Protein AF-A0A2W4KT07-F1 (afdb_monomer_lite)

Secondary structure (DSSP, 8-state):
----------------------------------SSSPPPHHHHHHHHHHHH-TTTTT-HHHHHHHHTT--GGGS--PPPB-TTS-B-TT-SHHHHHHH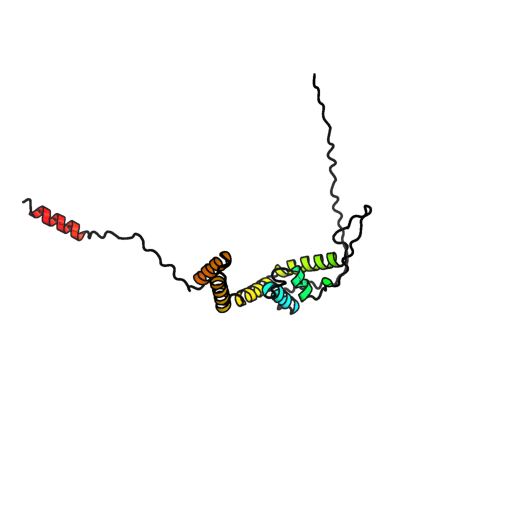HHHHHHHHHTTSHHHHHHHHHHHHHH--HHHHHHHHHHHHHH---HHHHHHHHHHHHHTT-S-------S-------HHHHHHHHHHHHHT--

Sequence (192 aa):
MSVEKKKKQVRKKTTRNKTNRKNTRKEENNNENIVGEKLTEKQKLFCFHFICNDVLRGNATLCYNEAYSKDLYNKDQTRKLDEEGKEIYGTSEYDKCYNSCSVSGSNLLRNIKIQQENRLLLNSLLTDEKVDSRLAEIIFTGANKDSLNAIKEYNKIKGRIEEKLSINGMMVNLEDEDEKIYKKIVNKNLKG

Structure (mmCIF, N/CA/C/O backbone):
data_AF-A0A2W4KT07-F1
#
_entry.id   AF-A0A2W4KT07-F1
#
loop_
_atom_site.group_PDB
_atom_site.id
_atom_site.type_symbol
_atom_site.label_atom_id
_atom_site.label_alt_id
_atom_site.label_comp_id
_atom_site.label_asym_id
_atom_site.label_entity_id
_atom_site.label_seq_id
_atom_site.pdbx_PDB_ins_code
_atom_site.Cartn_x
_atom_site.Cartn_y
_atom_site.Cartn_z
_atom_site.occupancy
_atom_site.B_iso_or_equiv
_atom_site.auth_seq_id
_atom_site.auth_comp_id
_atom_site.auth_asym_id
_atom_site.auth_atom_id
_atom_site.pdbx_PDB_model_num
ATOM 1 N N . MET A 1 1 ? 69.482 -2.016 18.708 1.00 40.66 1 MET A N 1
ATOM 2 C CA . MET A 1 1 ? 69.017 -0.614 18.681 1.00 40.66 1 MET A CA 1
ATOM 3 C C . MET A 1 1 ? 68.052 -0.432 17.524 1.00 40.66 1 MET A C 1
ATOM 5 O O . MET A 1 1 ? 68.460 -0.509 16.374 1.00 40.66 1 MET A O 1
ATOM 9 N N . SER A 1 2 ? 66.775 -0.269 17.857 1.00 45.44 2 SER A N 1
ATOM 10 C CA . SER A 1 2 ? 65.675 0.056 16.949 1.00 45.44 2 SER A CA 1
ATOM 11 C C . SER A 1 2 ? 65.841 1.441 16.336 1.00 45.44 2 SER A C 1
ATOM 13 O O . SER A 1 2 ? 66.109 2.374 17.084 1.00 45.44 2 SER A O 1
ATOM 15 N N . VAL A 1 3 ? 65.560 1.596 15.037 1.00 48.31 3 VAL A N 1
ATOM 16 C CA . VAL A 1 3 ? 65.023 2.852 14.485 1.00 48.31 3 VAL A CA 1
ATOM 17 C C . VAL A 1 3 ? 64.073 2.534 13.322 1.00 48.31 3 VAL A C 1
ATOM 19 O O . VAL A 1 3 ? 64.487 2.189 12.219 1.00 48.31 3 VAL A O 1
ATOM 22 N N . GLU A 1 4 ? 62.777 2.668 13.601 1.00 50.69 4 GLU A N 1
ATOM 23 C CA . GLU A 1 4 ? 61.692 2.853 12.635 1.00 50.69 4 GLU A CA 1
ATOM 24 C C . GLU A 1 4 ? 61.948 4.054 11.711 1.00 50.69 4 GLU A C 1
ATOM 26 O O . GLU A 1 4 ? 62.475 5.064 12.175 1.00 50.69 4 GLU A O 1
ATOM 31 N N . LYS A 1 5 ? 61.419 4.031 10.473 1.00 49.56 5 LYS A N 1
ATOM 32 C CA . LYS A 1 5 ? 60.745 5.212 9.882 1.00 49.56 5 LYS A CA 1
ATOM 33 C C . LYS A 1 5 ? 59.905 4.897 8.627 1.00 49.56 5 LYS A C 1
ATOM 35 O O . LYS A 1 5 ? 60.395 4.806 7.511 1.00 49.56 5 LYS A O 1
ATOM 40 N N . LYS A 1 6 ? 58.592 4.830 8.878 1.00 47.66 6 LYS A N 1
ATOM 41 C CA . LYS A 1 6 ? 57.481 5.567 8.232 1.00 47.66 6 LYS A CA 1
ATOM 42 C C . LYS A 1 6 ? 57.288 5.467 6.704 1.00 47.66 6 LYS A C 1
ATOM 44 O O . LYS A 1 6 ? 57.838 6.238 5.924 1.00 47.66 6 LYS A O 1
ATOM 49 N N . LYS A 1 7 ? 56.306 4.635 6.323 1.00 48.38 7 LYS A N 1
ATOM 50 C CA . LYS A 1 7 ? 55.568 4.687 5.047 1.00 48.38 7 LYS A CA 1
ATOM 51 C C . LYS A 1 7 ? 54.761 5.993 4.945 1.00 48.38 7 LYS A C 1
ATOM 53 O O . LYS A 1 7 ? 53.958 6.301 5.823 1.00 48.38 7 LYS A O 1
ATOM 58 N N . LYS A 1 8 ? 54.946 6.744 3.856 1.00 51.81 8 LYS A N 1
ATOM 59 C CA . LYS A 1 8 ? 54.221 7.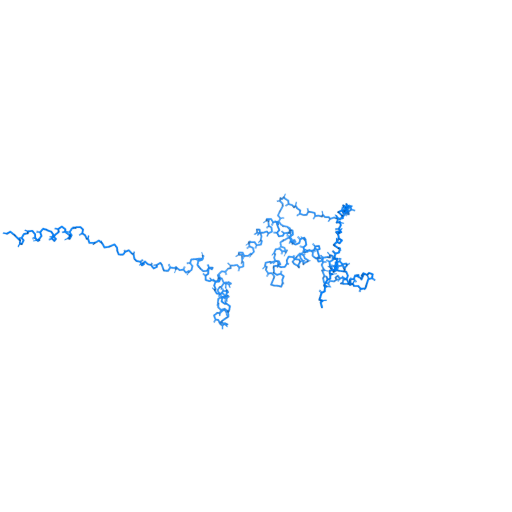986 3.540 1.00 51.81 8 LYS A CA 1
ATOM 60 C C . LYS A 1 8 ? 53.046 7.647 2.609 1.00 51.81 8 LYS A C 1
ATOM 62 O O . LYS A 1 8 ? 53.249 7.393 1.427 1.00 51.81 8 LYS A O 1
ATOM 67 N N . GLN A 1 9 ? 51.822 7.602 3.140 1.00 53.41 9 GLN A N 1
ATOM 68 C CA . GLN A 1 9 ? 50.601 7.492 2.331 1.00 53.41 9 GLN A CA 1
ATOM 69 C C . GLN A 1 9 ? 50.286 8.846 1.684 1.00 53.41 9 GLN A C 1
ATOM 71 O O . GLN A 1 9 ? 49.966 9.817 2.368 1.00 53.41 9 GLN A O 1
ATOM 76 N N . VAL A 1 10 ? 50.355 8.909 0.355 1.00 47.38 10 VAL A N 1
ATOM 77 C CA . VAL A 1 10 ? 49.895 10.056 -0.435 1.00 47.38 10 VAL A CA 1
ATOM 78 C C . VAL A 1 10 ? 48.409 9.859 -0.741 1.00 47.38 10 VAL A C 1
ATOM 80 O O . VAL A 1 10 ? 48.033 9.025 -1.561 1.00 47.38 10 VAL A O 1
ATOM 83 N N . ARG A 1 11 ? 47.549 10.633 -0.070 1.00 47.62 11 ARG A N 1
ATOM 84 C CA . ARG A 1 11 ? 46.120 10.744 -0.392 1.00 47.62 11 ARG A CA 1
ATOM 85 C C . ARG A 1 11 ? 45.958 11.500 -1.716 1.00 47.62 11 ARG A C 1
ATOM 87 O O . ARG A 1 11 ? 46.096 12.721 -1.747 1.00 47.62 11 ARG A O 1
ATOM 94 N N . LYS A 1 12 ? 45.638 10.792 -2.803 1.00 48.50 12 LYS A N 1
ATOM 95 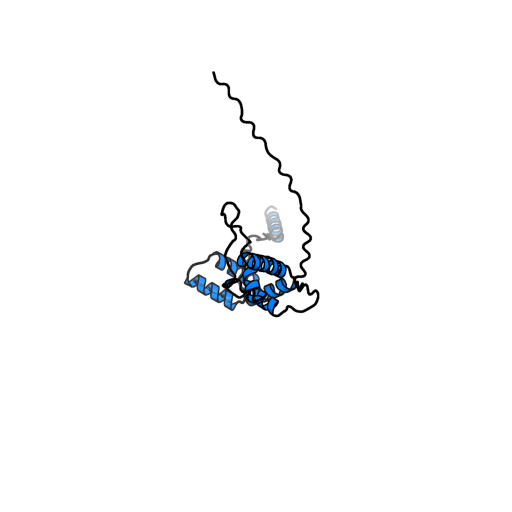C CA . LYS A 1 12 ? 45.157 11.409 -4.049 1.00 48.50 12 LYS A CA 1
ATOM 96 C C . LYS A 1 12 ? 43.722 11.902 -3.829 1.00 48.50 12 LYS A C 1
ATOM 98 O O . LYS A 1 12 ? 42.813 11.103 -3.632 1.00 48.50 12 LYS A O 1
ATOM 103 N N . LYS A 1 13 ? 43.530 13.224 -3.823 1.00 45.84 13 LYS A N 1
ATOM 104 C CA . LYS A 1 13 ? 42.210 13.867 -3.879 1.00 45.84 13 LYS A CA 1
ATOM 105 C C . LYS A 1 13 ? 41.729 13.833 -5.329 1.00 45.84 13 LYS A C 1
ATOM 107 O O . LYS A 1 13 ? 42.255 14.565 -6.159 1.00 45.84 13 LYS A O 1
ATOM 112 N N . THR A 1 14 ? 40.749 12.992 -5.633 1.00 43.56 14 THR A N 1
ATOM 113 C CA . THR A 1 14 ? 40.036 13.008 -6.913 1.00 43.56 14 THR A CA 1
ATOM 114 C C . THR A 1 14 ? 38.912 14.039 -6.850 1.00 43.56 14 THR A C 1
ATOM 116 O O . THR A 1 14 ? 37.937 13.905 -6.111 1.00 43.56 14 THR A O 1
ATOM 119 N N . THR A 1 15 ? 39.082 15.109 -7.615 1.00 44.84 15 THR A N 1
ATOM 120 C CA . THR A 1 15 ? 38.103 16.160 -7.887 1.00 44.84 15 THR A CA 1
ATOM 121 C C . THR A 1 15 ? 36.912 15.581 -8.657 1.00 44.84 15 THR A C 1
ATOM 123 O O . THR A 1 15 ? 37.045 15.108 -9.783 1.00 44.84 15 THR A O 1
ATOM 126 N N . ARG A 1 16 ? 35.720 15.605 -8.045 1.00 40.72 16 ARG A N 1
ATOM 127 C CA . ARG A 1 16 ? 34.447 15.288 -8.713 1.00 40.72 16 ARG A CA 1
ATOM 128 C C . ARG A 1 16 ? 34.093 16.418 -9.683 1.00 40.72 16 ARG A C 1
ATOM 130 O O . ARG A 1 16 ? 33.541 17.436 -9.273 1.00 40.72 16 ARG A O 1
ATOM 137 N N . ASN A 1 17 ? 34.366 16.215 -10.968 1.00 40.88 17 ASN A N 1
ATOM 138 C CA . ASN A 1 17 ? 33.799 17.035 -12.033 1.00 40.88 17 ASN A CA 1
ATOM 139 C C . ASN A 1 17 ? 32.298 16.730 -12.170 1.00 40.88 17 ASN A C 1
ATOM 141 O O . ASN A 1 17 ? 31.907 15.661 -12.636 1.00 40.88 17 ASN A O 1
ATOM 145 N N . LYS A 1 18 ? 31.455 17.685 -11.759 1.00 46.19 18 LYS A N 1
ATOM 146 C CA . LYS A 1 18 ? 30.028 17.737 -12.103 1.00 46.19 18 LYS A CA 1
ATOM 147 C C . LYS A 1 18 ? 29.903 18.007 -13.603 1.00 46.19 18 LYS A C 1
ATOM 149 O O . LYS A 1 18 ? 30.029 19.146 -14.042 1.00 46.19 18 LYS A O 1
ATOM 154 N N . THR A 1 19 ? 29.639 16.971 -14.387 1.00 41.53 19 THR A N 1
ATOM 155 C CA . THR A 1 19 ? 29.207 17.121 -15.777 1.00 41.53 19 THR A CA 1
ATOM 156 C C . THR A 1 19 ? 27.689 17.271 -15.817 1.00 41.53 19 THR A C 1
ATOM 158 O O . THR A 1 19 ? 26.932 16.343 -15.543 1.00 41.53 19 THR A O 1
ATOM 161 N N . ASN A 1 20 ? 27.252 18.485 -16.155 1.00 46.38 20 ASN A N 1
ATOM 162 C CA . ASN A 1 20 ? 25.893 18.798 -16.583 1.00 46.38 20 ASN A CA 1
ATOM 163 C C . ASN A 1 20 ? 25.580 18.003 -17.860 1.00 46.38 20 ASN A C 1
ATOM 165 O O . ASN A 1 20 ? 26.005 18.387 -18.948 1.00 46.38 20 ASN A O 1
ATOM 169 N N . ARG A 1 21 ? 24.818 16.912 -17.749 1.00 44.56 21 ARG A N 1
ATOM 170 C CA . ARG A 1 21 ? 24.157 16.285 -18.899 1.00 44.56 21 ARG A CA 1
ATOM 171 C C . ARG A 1 21 ? 22.724 16.799 -18.980 1.00 44.56 21 ARG A C 1
ATOM 173 O O . ARG A 1 21 ? 21.827 16.286 -18.317 1.00 44.56 21 ARG A O 1
ATOM 180 N N . LYS A 1 22 ? 22.518 17.822 -19.813 1.00 48.31 22 LYS A N 1
ATOM 181 C CA . LYS A 1 22 ? 21.202 18.128 -20.382 1.00 48.31 22 LYS A CA 1
ATOM 182 C C . LYS A 1 22 ? 20.860 17.001 -21.359 1.00 48.31 22 LYS A C 1
ATOM 184 O O . LYS A 1 22 ? 21.339 17.006 -22.486 1.00 48.31 22 LYS A O 1
ATOM 189 N N . ASN A 1 23 ? 20.069 16.029 -20.914 1.00 45.12 23 ASN A N 1
ATOM 190 C CA . ASN A 1 23 ? 19.428 15.068 -21.805 1.00 45.12 23 ASN A CA 1
ATOM 191 C C . ASN A 1 23 ? 18.091 15.652 -22.262 1.00 45.12 23 ASN A C 1
ATOM 193 O O . ASN A 1 23 ? 17.099 15.624 -21.540 1.00 45.12 23 ASN A O 1
ATOM 197 N N . THR A 1 24 ? 18.072 16.170 -23.484 1.00 48.03 24 THR A N 1
ATOM 198 C CA . THR A 1 24 ? 16.858 16.317 -24.283 1.00 48.03 24 THR A CA 1
ATOM 199 C C . THR A 1 24 ? 16.422 14.926 -24.730 1.00 48.03 24 THR A C 1
ATOM 201 O O . THR A 1 24 ? 16.867 14.427 -25.761 1.00 48.03 24 THR A O 1
ATOM 204 N N . ARG A 1 25 ? 15.562 14.283 -23.941 1.00 45.06 25 ARG A N 1
ATOM 205 C CA . ARG A 1 25 ? 14.744 13.171 -24.417 1.00 45.06 25 ARG A CA 1
ATOM 206 C C . ARG A 1 25 ? 13.293 13.546 -24.188 1.00 45.06 25 ARG A C 1
ATOM 208 O O . ARG A 1 25 ? 12.833 13.674 -23.059 1.00 45.06 25 ARG A O 1
ATOM 215 N N . LYS A 1 26 ? 12.624 13.794 -25.307 1.00 42.53 26 LYS A N 1
ATOM 216 C CA . LYS A 1 26 ? 11.186 13.978 -25.441 1.00 42.53 26 LYS A CA 1
ATOM 217 C C . LYS A 1 26 ? 10.545 12.600 -25.224 1.00 42.53 26 LYS A C 1
ATOM 219 O O . LYS A 1 26 ? 10.122 11.953 -26.168 1.00 42.53 26 LYS A O 1
ATOM 224 N N . GLU A 1 27 ? 10.629 12.090 -24.001 1.00 47.53 27 GLU A N 1
ATOM 225 C CA . GLU A 1 27 ? 9.765 11.003 -23.555 1.00 47.53 27 GLU A CA 1
ATOM 226 C C . GLU A 1 27 ? 8.450 11.662 -23.154 1.00 47.53 27 GLU A C 1
ATOM 228 O O . GLU A 1 27 ? 8.455 12.725 -22.525 1.00 47.53 27 GLU A O 1
ATOM 233 N N . GLU A 1 28 ? 7.343 11.071 -23.589 1.00 48.88 28 GLU A N 1
ATOM 234 C CA . GLU A 1 28 ? 5.975 11.407 -23.207 1.00 48.88 28 GLU A CA 1
ATOM 235 C C . GLU A 1 28 ? 5.809 11.186 -21.698 1.00 48.88 28 GLU A C 1
ATOM 237 O O . GLU A 1 28 ? 5.161 10.258 -21.222 1.00 48.88 28 GLU A O 1
ATOM 242 N N . ASN A 1 29 ? 6.442 12.050 -20.911 1.00 43.41 29 ASN A N 1
ATOM 243 C CA . ASN A 1 29 ? 6.082 12.287 -19.537 1.00 43.41 29 ASN A CA 1
ATOM 244 C C . ASN A 1 29 ? 4.738 12.997 -19.606 1.00 43.41 29 ASN A C 1
ATOM 246 O O . ASN A 1 29 ? 4.663 14.226 -19.550 1.00 43.41 29 ASN A O 1
ATOM 250 N N . ASN A 1 30 ? 3.676 12.198 -19.716 1.00 51.19 30 ASN A N 1
ATOM 251 C CA . ASN A 1 30 ? 2.402 12.530 -19.108 1.00 51.19 30 ASN A CA 1
ATOM 252 C C . ASN A 1 30 ? 2.692 12.717 -17.620 1.00 51.19 30 ASN A C 1
ATOM 254 O O . ASN A 1 30 ? 2.583 11.809 -16.800 1.00 51.19 30 ASN A O 1
ATOM 258 N N . ASN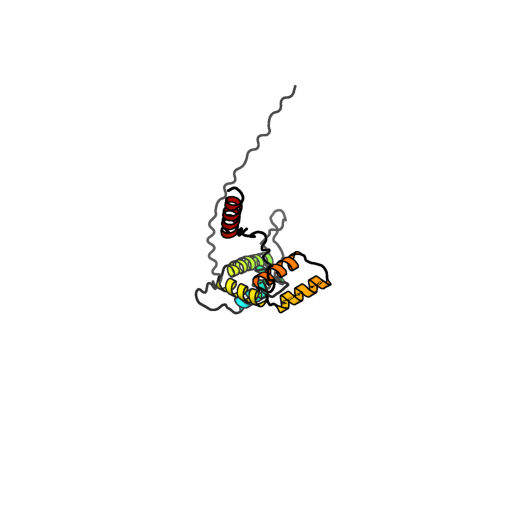 A 1 31 ? 3.180 13.914 -17.309 1.00 50.47 31 ASN A N 1
ATOM 259 C CA . ASN A 1 31 ? 3.223 14.492 -15.992 1.00 50.47 31 ASN A CA 1
ATOM 260 C C . ASN A 1 31 ? 1.747 14.583 -15.600 1.00 50.47 31 ASN A C 1
ATOM 262 O O . ASN A 1 31 ? 1.113 15.618 -15.788 1.00 50.47 31 ASN A O 1
ATOM 266 N N . GLU A 1 32 ? 1.176 13.480 -15.106 1.00 57.69 32 GLU A N 1
ATOM 267 C CA . GLU A 1 32 ? -0.127 13.437 -14.439 1.00 57.69 32 GLU A CA 1
ATOM 268 C C . GLU A 1 32 ? -0.008 14.172 -13.095 1.00 57.69 32 GLU A C 1
ATOM 270 O O . GLU A 1 32 ? -0.327 13.666 -12.023 1.00 57.69 32 GLU A O 1
ATOM 275 N N . ASN A 1 33 ? 0.503 15.397 -13.139 1.00 54.41 33 ASN A N 1
ATOM 276 C CA . ASN A 1 33 ? 0.454 16.346 -12.058 1.00 54.41 33 ASN A CA 1
ATOM 277 C C . ASN A 1 33 ? -0.829 17.146 -12.268 1.00 54.41 33 ASN A C 1
ATOM 279 O O . ASN A 1 33 ? -0.818 18.312 -12.658 1.00 54.41 33 ASN A O 1
ATOM 283 N N . ILE A 1 34 ? -1.961 16.461 -12.095 1.00 52.16 34 ILE A N 1
ATOM 284 C CA . ILE A 1 34 ? -3.269 17.072 -12.282 1.00 52.16 34 ILE A CA 1
ATOM 285 C C . ILE A 1 34 ? -3.666 17.745 -10.971 1.00 52.16 34 ILE A C 1
ATOM 287 O O . ILE A 1 34 ? -4.343 17.188 -10.097 1.00 52.16 34 ILE A O 1
ATOM 291 N N . VAL A 1 35 ? -3.212 18.985 -10.832 1.00 47.00 35 VAL A N 1
ATOM 292 C CA . VAL A 1 35 ? -3.762 19.938 -9.873 1.00 47.00 35 VAL A CA 1
ATOM 293 C C . VAL A 1 35 ? -5.192 20.256 -10.327 1.00 47.00 35 VAL A C 1
ATOM 295 O O . VAL A 1 35 ? -5.414 21.162 -11.116 1.00 47.00 35 VAL A O 1
ATOM 298 N N . GLY A 1 36 ? -6.165 19.454 -9.882 1.00 57.78 36 GLY A N 1
ATOM 299 C CA . GLY A 1 36 ? -7.594 19.743 -10.076 1.00 57.78 36 GLY A CA 1
ATOM 300 C C . GLY A 1 36 ? -8.512 18.527 -10.192 1.00 57.78 36 GLY A C 1
ATOM 301 O O . GLY A 1 36 ? -9.557 18.503 -9.553 1.00 57.78 36 GLY A O 1
ATOM 302 N N . GLU A 1 37 ? -8.117 17.467 -10.899 1.00 68.12 37 GLU A N 1
ATOM 303 C CA . GLU A 1 37 ? -9.055 16.391 -11.271 1.00 68.12 37 GLU A CA 1
ATOM 304 C C . GLU A 1 37 ? -9.090 15.217 -10.283 1.00 68.12 37 GLU A C 1
ATOM 306 O O . GLU A 1 37 ? -8.193 15.026 -9.455 1.00 68.12 37 GLU A O 1
ATOM 311 N N . LYS A 1 38 ? -10.184 14.452 -10.326 1.00 88.38 38 LYS A N 1
ATOM 312 C CA . LYS A 1 38 ? -10.381 13.214 -9.556 1.00 88.38 38 LYS A CA 1
ATOM 313 C C . LYS A 1 38 ? -9.237 12.222 -9.830 1.00 88.38 38 LYS A C 1
ATOM 315 O O . LYS A 1 38 ? -8.632 12.264 -10.895 1.00 88.38 38 LYS A O 1
ATOM 320 N N . LEU A 1 39 ? -8.963 11.321 -8.880 1.00 93.06 39 LEU A N 1
ATOM 321 C CA . LEU A 1 39 ? -7.984 10.247 -9.089 1.00 93.06 39 LEU A CA 1
ATOM 322 C C . LEU A 1 39 ? -8.362 9.407 -10.313 1.00 93.06 39 LEU A C 1
ATOM 324 O O . LEU A 1 39 ? -9.527 9.014 -10.455 1.00 93.06 39 LEU A O 1
ATOM 328 N N . THR A 1 40 ? -7.373 9.111 -11.153 1.00 95.38 40 THR A N 1
ATOM 329 C CA . THR A 1 40 ? -7.547 8.223 -12.308 1.00 95.38 40 THR A CA 1
ATOM 330 C C . THR A 1 40 ? -7.786 6.783 -11.849 1.00 95.38 40 THR A C 1
ATOM 332 O O . THR A 1 40 ? -7.481 6.414 -10.713 1.00 95.38 40 THR A O 1
ATOM 335 N N . GLU A 1 41 ? -8.322 5.932 -12.725 1.00 96.06 41 GLU A N 1
ATOM 336 C CA . GLU A 1 41 ? -8.547 4.515 -12.399 1.00 96.06 41 GLU A CA 1
ATOM 337 C C . GLU A 1 41 ? -7.246 3.795 -12.030 1.00 96.06 41 GLU A C 1
ATOM 339 O O . GLU A 1 41 ? -7.211 3.060 -11.047 1.00 96.06 41 GLU A O 1
ATOM 344 N N . LYS A 1 42 ? -6.148 4.088 -12.737 1.00 97.12 42 LYS A N 1
ATOM 345 C CA . LYS A 1 42 ? -4.820 3.532 -12.431 1.00 97.12 42 LYS A CA 1
ATOM 346 C C . LYS A 1 42 ? -4.312 3.977 -11.064 1.00 97.12 42 LYS A C 1
ATOM 348 O O . LYS A 1 42 ? -3.757 3.178 -10.319 1.00 97.12 42 LYS A O 1
ATOM 353 N N . GLN A 1 43 ? -4.538 5.236 -10.699 1.00 96.69 43 GLN A N 1
ATOM 354 C CA . GLN A 1 43 ? -4.178 5.753 -9.380 1.00 96.69 43 GLN A CA 1
ATOM 355 C C . GLN A 1 43 ? -4.990 5.091 -8.260 1.00 96.69 43 GLN A C 1
ATOM 357 O O . GLN A 1 43 ? -4.429 4.731 -7.228 1.00 96.69 43 GLN A O 1
ATOM 362 N N . LYS A 1 44 ? -6.293 4.872 -8.472 1.00 97.00 44 LYS A N 1
ATOM 363 C CA . LYS A 1 44 ? -7.137 4.120 -7.531 1.00 97.00 44 LYS A CA 1
ATOM 364 C C . LYS A 1 44 ? -6.692 2.666 -7.410 1.00 97.00 44 LYS A C 1
ATOM 366 O O . LYS A 1 44 ? -6.612 2.148 -6.301 1.00 97.00 44 LYS A O 1
ATOM 371 N N . LEU A 1 45 ? -6.355 2.025 -8.529 1.00 98.00 45 LEU A N 1
ATOM 372 C CA . LEU A 1 45 ? -5.840 0.658 -8.546 1.00 98.00 45 LEU A CA 1
ATOM 373 C C . LEU A 1 45 ? -4.498 0.556 -7.808 1.00 98.00 45 LEU A C 1
ATOM 375 O O . LEU A 1 45 ? -4.296 -0.362 -7.016 1.00 98.00 45 LEU A O 1
ATOM 379 N N . PHE A 1 46 ? -3.618 1.546 -7.981 1.00 98.19 46 PHE A N 1
ATOM 380 C CA . PHE A 1 46 ? -2.390 1.672 -7.200 1.00 98.19 46 PHE A CA 1
ATOM 381 C C . PHE A 1 46 ? -2.681 1.754 -5.693 1.00 98.19 46 PHE A C 1
ATOM 383 O O . PHE A 1 46 ? -2.102 0.983 -4.929 1.00 98.19 46 PHE A O 1
ATOM 390 N N . CYS A 1 47 ? -3.593 2.635 -5.263 1.00 98.12 47 CYS A N 1
ATOM 391 C CA . CYS A 1 47 ? -4.014 2.748 -3.860 1.00 98.12 47 CYS A CA 1
ATOM 392 C C . CYS A 1 47 ? -4.562 1.420 -3.319 1.00 98.12 47 CYS A C 1
ATOM 394 O O . CYS A 1 47 ? -4.186 0.981 -2.230 1.00 98.12 47 CYS A O 1
ATOM 396 N N . PHE A 1 48 ? -5.409 0.750 -4.103 1.00 97.88 48 PHE A N 1
ATOM 397 C CA . PHE A 1 48 ? -5.978 -0.544 -3.752 1.00 97.88 48 PHE A CA 1
ATOM 398 C C . PHE A 1 48 ? -4.897 -1.613 -3.565 1.00 97.88 48 PHE A C 1
ATOM 400 O O . PHE A 1 48 ? -4.890 -2.288 -2.540 1.00 97.88 48 PHE A O 1
ATOM 407 N N . HIS A 1 49 ? -3.944 -1.755 -4.490 1.00 98.12 49 HIS A N 1
ATOM 408 C CA . HIS A 1 49 ? -2.842 -2.706 -4.319 1.00 98.12 49 HIS A CA 1
ATOM 409 C C . HIS A 1 49 ? -1.957 -2.360 -3.122 1.00 98.12 49 HIS A C 1
ATOM 411 O O . HIS A 1 49 ? -1.564 -3.247 -2.370 1.00 98.12 49 HIS A O 1
ATOM 417 N N . PHE A 1 50 ? -1.701 -1.073 -2.899 1.00 97.94 50 PHE A N 1
ATOM 418 C CA . PHE A 1 50 ? -0.822 -0.628 -1.826 1.00 97.94 50 PHE A CA 1
ATOM 419 C C . PHE A 1 50 ? -1.385 -0.915 -0.428 1.00 97.94 50 PHE A C 1
ATOM 421 O O . PHE A 1 50 ? -0.609 -1.167 0.496 1.00 97.94 50 PHE A O 1
ATOM 428 N N . ILE A 1 51 ? -2.713 -0.897 -0.273 1.00 97.56 51 ILE A N 1
ATOM 429 C CA . ILE A 1 51 ? -3.395 -1.067 1.017 1.00 97.56 51 ILE A CA 1
ATOM 430 C C . ILE A 1 51 ? -4.059 -2.441 1.162 1.00 97.56 51 ILE A C 1
ATOM 432 O O . ILE A 1 51 ? -3.926 -3.080 2.205 1.00 97.56 51 ILE A O 1
ATOM 436 N N . CYS A 1 52 ? -4.768 -2.920 0.145 1.00 95.25 52 CYS A N 1
ATOM 437 C CA . CYS A 1 52 ? -5.645 -4.086 0.254 1.00 95.25 52 CYS A CA 1
ATOM 438 C C . CYS A 1 52 ? -5.002 -5.395 -0.220 1.00 95.25 52 CYS A C 1
ATOM 440 O O . CYS A 1 52 ? -5.397 -6.446 0.271 1.00 95.25 52 CYS A O 1
ATOM 442 N N . ASN A 1 53 ? -4.022 -5.366 -1.128 1.00 95.56 53 ASN A N 1
ATOM 443 C CA . ASN A 1 53 ? -3.403 -6.588 -1.653 1.00 95.56 53 ASN A CA 1
ATOM 444 C C . ASN A 1 53 ? -2.308 -7.095 -0.704 1.00 95.56 53 ASN A C 1
ATOM 446 O O . ASN A 1 53 ? -1.267 -6.460 -0.597 1.00 95.56 53 ASN A O 1
ATOM 450 N N . ASP A 1 54 ? -2.503 -8.250 -0.064 1.00 93.75 54 ASP A N 1
ATOM 451 C CA . ASP A 1 54 ? -1.556 -8.786 0.928 1.00 93.75 54 ASP A CA 1
ATOM 452 C C . ASP A 1 54 ? -0.144 -9.052 0.378 1.00 93.75 54 ASP A C 1
ATOM 454 O O . ASP A 1 54 ? 0.830 -8.912 1.114 1.00 93.75 54 ASP A O 1
ATOM 458 N N . VAL A 1 55 ? -0.011 -9.381 -0.911 1.00 96.25 55 VAL A N 1
ATOM 459 C CA . VAL A 1 55 ? 1.287 -9.653 -1.554 1.00 96.25 55 VAL A CA 1
ATOM 460 C C . VAL A 1 55 ? 2.034 -8.357 -1.869 1.00 96.25 55 VAL A C 1
ATOM 462 O O . VAL A 1 55 ? 3.257 -8.291 -1.749 1.00 96.25 55 VAL A O 1
ATOM 465 N N . LEU A 1 56 ? 1.307 -7.318 -2.287 1.00 96.44 56 LEU A N 1
ATOM 466 C CA . LEU A 1 56 ? 1.888 -6.050 -2.741 1.00 96.44 56 LEU A CA 1
ATOM 467 C C . LEU A 1 56 ? 1.870 -4.948 -1.671 1.00 96.44 56 LEU A C 1
ATOM 469 O O . LEU A 1 56 ? 2.471 -3.890 -1.882 1.00 96.44 56 LEU A O 1
ATOM 473 N N . ARG A 1 57 ? 1.199 -5.180 -0.534 1.00 96.62 57 ARG A N 1
ATOM 474 C CA . ARG A 1 57 ? 0.949 -4.183 0.514 1.00 96.62 57 ARG A CA 1
ATOM 475 C C . ARG A 1 57 ? 2.244 -3.491 0.926 1.00 96.62 57 ARG A C 1
ATOM 477 O O . ARG A 1 57 ? 3.232 -4.128 1.280 1.00 96.62 57 ARG A O 1
ATOM 484 N N . GLY A 1 58 ? 2.230 -2.162 0.890 1.00 96.25 58 GLY A N 1
ATOM 485 C CA . GLY A 1 58 ? 3.380 -1.337 1.264 1.00 96.25 58 GLY A CA 1
ATOM 486 C C . GLY A 1 58 ? 4.527 -1.293 0.242 1.00 96.25 58 GLY A C 1
ATOM 487 O O . GLY A 1 58 ? 5.455 -0.505 0.425 1.00 96.25 58 GLY A O 1
ATOM 488 N N . ASN A 1 59 ? 4.479 -2.055 -0.857 1.00 97.69 59 ASN A N 1
ATOM 489 C CA . ASN A 1 59 ? 5.501 -2.024 -1.903 1.00 97.69 59 ASN A CA 1
ATOM 490 C C . ASN A 1 59 ? 5.070 -1.131 -3.075 1.00 97.69 59 ASN A C 1
ATOM 492 O O . ASN A 1 59 ? 4.436 -1.578 -4.032 1.00 97.69 59 ASN A O 1
ATOM 496 N N . ALA A 1 60 ? 5.459 0.144 -3.017 1.00 97.75 60 ALA A N 1
ATOM 497 C CA . ALA A 1 60 ? 5.096 1.135 -4.030 1.00 97.75 60 ALA A CA 1
ATOM 498 C C . ALA A 1 60 ?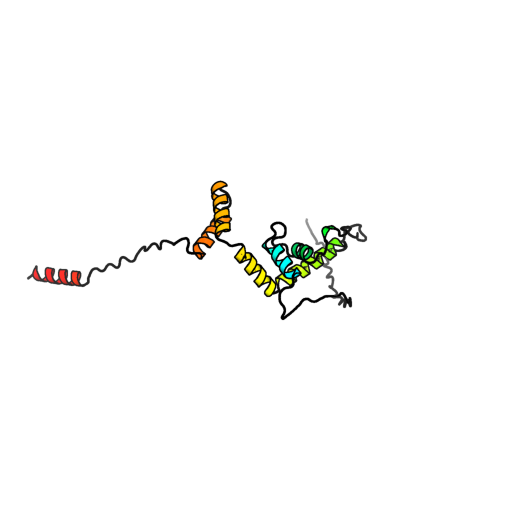 5.568 0.754 -5.444 1.00 97.75 60 ALA A C 1
ATOM 500 O O . ALA A 1 60 ? 4.855 0.999 -6.413 1.00 97.75 60 ALA A O 1
ATOM 501 N N . THR A 1 61 ? 6.745 0.135 -5.573 1.00 98.19 61 THR A N 1
ATOM 502 C CA . THR A 1 61 ? 7.313 -0.247 -6.872 1.00 98.19 61 THR A CA 1
ATOM 503 C C . THR A 1 61 ? 6.449 -1.292 -7.569 1.00 98.19 61 THR A C 1
ATOM 505 O O . THR A 1 61 ? 6.088 -1.113 -8.732 1.00 98.19 61 THR A O 1
ATOM 508 N N . LEU A 1 62 ? 6.090 -2.366 -6.859 1.00 97.75 62 LEU A N 1
ATOM 509 C CA . LEU A 1 62 ? 5.289 -3.447 -7.435 1.00 97.75 62 LEU A CA 1
ATOM 510 C C . LEU A 1 62 ? 3.829 -3.029 -7.635 1.00 97.75 62 LEU A C 1
ATOM 512 O O . LEU A 1 62 ? 3.250 -3.346 -8.670 1.00 97.75 62 LEU A O 1
ATOM 516 N N . CYS A 1 63 ? 3.263 -2.240 -6.716 1.00 98.19 63 CYS A N 1
ATOM 517 C CA . CYS A 1 63 ? 1.929 -1.662 -6.898 1.00 98.19 63 CYS A CA 1
ATOM 518 C C . CYS A 1 63 ? 1.858 -0.791 -8.157 1.00 98.19 63 CYS A C 1
ATOM 520 O O . CYS A 1 63 ? 0.876 -0.846 -8.893 1.00 98.19 63 CYS A O 1
ATOM 522 N N . TYR A 1 64 ? 2.899 0.009 -8.416 1.00 98.19 64 TYR A N 1
ATOM 523 C CA . TYR A 1 64 ? 2.971 0.838 -9.616 1.00 98.19 64 TYR A CA 1
ATOM 524 C C . TYR A 1 64 ? 3.114 -0.011 -10.880 1.00 98.19 64 TYR A C 1
ATOM 526 O O . TYR A 1 64 ? 2.440 0.256 -11.872 1.00 98.19 64 TYR A O 1
ATOM 534 N N . ASN A 1 65 ? 3.959 -1.044 -10.845 1.00 97.38 65 ASN A N 1
ATOM 535 C CA . ASN A 1 65 ? 4.098 -1.981 -11.956 1.00 97.38 65 ASN A CA 1
ATOM 536 C C . ASN A 1 65 ? 2.758 -2.612 -12.348 1.00 97.38 65 ASN A C 1
ATOM 538 O O . ASN A 1 65 ? 2.426 -2.615 -13.533 1.00 97.38 65 ASN A O 1
ATOM 542 N N . GLU A 1 66 ? 2.004 -3.097 -11.361 1.00 97.69 66 GLU A N 1
ATOM 543 C CA . GLU A 1 66 ? 0.715 -3.754 -11.574 1.00 97.69 66 GLU A CA 1
ATOM 544 C C . GLU A 1 66 ? -0.330 -2.764 -12.103 1.00 97.69 66 GLU A C 1
ATOM 546 O O . GLU A 1 66 ? -0.904 -2.957 -13.173 1.00 97.69 66 GLU A O 1
ATOM 551 N N . ALA A 1 67 ? -0.500 -1.627 -11.420 1.00 97.69 67 ALA A N 1
ATOM 552 C CA . ALA A 1 67 ? -1.526 -0.646 -11.763 1.00 97.69 67 ALA A CA 1
ATOM 553 C C . ALA A 1 67 ? -1.304 0.047 -13.121 1.00 97.69 67 ALA A C 1
ATOM 555 O O . ALA A 1 67 ? -2.258 0.505 -13.753 1.00 97.69 67 ALA A O 1
ATOM 556 N N . TYR A 1 68 ? -0.050 0.150 -13.571 1.00 97.12 68 TYR A N 1
ATOM 557 C CA . TYR A 1 68 ? 0.319 0.787 -14.839 1.00 97.12 68 TYR A CA 1
ATOM 558 C C . TYR A 1 68 ? 0.781 -0.207 -15.910 1.00 97.12 68 TYR A C 1
ATOM 560 O O . TYR A 1 68 ? 1.259 0.234 -16.959 1.00 97.12 68 TYR A O 1
ATOM 568 N N . SER A 1 69 ? 0.639 -1.512 -15.656 1.00 95.44 69 SER A N 1
ATOM 569 C CA . SER A 1 69 ? 0.962 -2.602 -16.585 1.00 95.44 69 SER A CA 1
ATOM 570 C C . SER A 1 69 ? 2.367 -2.471 -17.190 1.00 95.44 69 SER A C 1
ATOM 572 O O . SER A 1 69 ? 2.548 -2.516 -18.406 1.00 95.44 69 SER A O 1
ATOM 574 N N . LYS A 1 70 ? 3.378 -2.242 -16.340 1.00 91.94 70 LYS A N 1
ATOM 575 C CA . LYS A 1 70 ? 4.783 -2.097 -16.774 1.00 91.94 70 LYS A CA 1
ATOM 576 C C . LYS A 1 70 ? 5.475 -3.430 -17.064 1.00 91.94 70 LYS A C 1
ATOM 578 O O . LYS A 1 70 ? 6.517 -3.422 -17.718 1.00 91.94 70 LYS A O 1
ATOM 583 N N . ASP A 1 71 ? 4.863 -4.526 -16.623 1.00 92.31 71 ASP A N 1
ATOM 584 C CA . ASP A 1 71 ? 5.268 -5.904 -16.883 1.00 92.31 71 ASP A CA 1
ATOM 585 C C . ASP A 1 71 ? 6.744 -6.180 -16.556 1.00 92.31 71 ASP A C 1
ATOM 587 O O . ASP A 1 71 ? 7.538 -6.577 -17.406 1.00 92.31 71 ASP A O 1
ATOM 591 N N . LEU A 1 72 ? 7.129 -5.921 -15.301 1.00 92.75 72 LEU A N 1
ATOM 592 C CA . LEU A 1 72 ? 8.490 -6.161 -14.811 1.00 92.75 72 LEU A CA 1
ATOM 593 C C . LEU A 1 72 ? 8.951 -7.610 -14.999 1.00 92.75 72 LEU A C 1
ATOM 595 O O . LEU A 1 72 ? 10.127 -7.836 -15.266 1.00 92.75 72 LEU A O 1
ATOM 599 N N . TYR A 1 73 ? 8.054 -8.583 -14.848 1.00 91.06 73 TYR A N 1
ATOM 600 C CA . TYR A 1 73 ? 8.420 -9.999 -14.794 1.00 91.06 73 TYR A CA 1
ATOM 601 C C . TYR A 1 73 ? 8.877 -10.558 -16.143 1.00 91.06 73 TYR A C 1
ATOM 603 O O . TYR A 1 73 ? 9.701 -11.468 -16.164 1.00 91.06 73 TYR A O 1
ATOM 611 N N . ASN A 1 74 ? 8.419 -9.971 -17.250 1.00 94.19 74 ASN A N 1
ATOM 612 C CA . ASN A 1 74 ? 8.814 -10.385 -18.596 1.00 94.19 74 ASN A CA 1
ATOM 613 C C . ASN A 1 74 ? 10.031 -9.614 -19.141 1.00 94.19 74 ASN A C 1
ATOM 615 O O . ASN A 1 74 ? 10.405 -9.794 -20.300 1.00 94.19 74 ASN A O 1
ATOM 619 N N . LYS A 1 75 ? 10.654 -8.734 -18.344 1.00 93.19 75 LYS A N 1
ATOM 620 C CA . LYS A 1 75 ? 11.819 -7.945 -18.776 1.00 93.19 75 LYS A CA 1
ATOM 621 C C . LYS A 1 75 ? 13.119 -8.734 -18.700 1.00 93.19 75 LYS A C 1
ATOM 623 O O . LYS A 1 75 ? 13.350 -9.484 -17.755 1.00 93.19 75 LYS A O 1
ATOM 628 N N . ASP A 1 76 ? 14.009 -8.473 -19.659 1.00 94.50 76 ASP A N 1
ATOM 629 C CA . ASP A 1 76 ? 15.350 -9.052 -19.676 1.00 94.50 76 ASP A CA 1
ATOM 630 C C . ASP A 1 76 ? 16.155 -8.621 -18.440 1.00 94.50 76 ASP A C 1
ATOM 632 O O . ASP A 1 76 ? 16.302 -7.429 -18.135 1.00 94.50 76 ASP A O 1
ATOM 636 N N . GLN A 1 77 ? 16.682 -9.620 -17.734 1.00 94.94 77 GLN A N 1
ATOM 637 C CA . GLN A 1 77 ? 17.496 -9.455 -16.533 1.00 94.94 77 GLN A CA 1
ATOM 638 C C . GLN A 1 77 ? 18.997 -9.455 -16.842 1.00 94.94 77 GLN A C 1
ATOM 640 O O . GLN A 1 77 ? 19.797 -9.192 -15.943 1.00 94.94 77 GLN A O 1
ATOM 645 N N . THR A 1 78 ? 19.391 -9.695 -18.097 1.00 94.12 78 THR A N 1
ATOM 646 C CA . THR A 1 78 ? 20.795 -9.757 -18.507 1.00 94.12 78 THR A CA 1
ATOM 647 C C . THR A 1 78 ? 21.490 -8.427 -18.237 1.00 94.12 78 THR A C 1
ATOM 649 O O . THR A 1 78 ? 21.125 -7.370 -18.762 1.00 94.12 78 THR A O 1
ATOM 652 N N . ARG A 1 79 ? 22.521 -8.469 -17.391 1.00 92.12 79 ARG A N 1
ATOM 653 C CA . ARG A 1 79 ? 23.354 -7.308 -17.072 1.00 92.12 79 ARG A CA 1
ATOM 654 C C . ARG A 1 79 ? 24.557 -7.253 -17.995 1.00 92.12 79 ARG A C 1
ATOM 656 O O . ARG A 1 79 ? 25.111 -8.273 -18.395 1.00 92.12 79 ARG A O 1
ATOM 663 N N . LYS A 1 80 ? 24.982 -6.034 -18.318 1.00 92.44 80 LYS A N 1
ATOM 664 C CA . LYS A 1 80 ? 26.236 -5.814 -19.040 1.00 92.44 80 LYS A CA 1
ATOM 665 C C . LYS A 1 80 ? 27.414 -6.041 -18.102 1.00 92.44 80 LYS A C 1
ATOM 667 O O . LYS A 1 80 ? 27.333 -5.682 -16.929 1.00 92.44 80 LYS A O 1
ATOM 672 N N . LEU A 1 81 ? 28.496 -6.588 -18.644 1.00 95.06 81 LEU A N 1
ATOM 673 C CA . LEU A 1 81 ? 29.775 -6.689 -17.953 1.00 95.06 81 LEU A CA 1
ATOM 674 C C . LEU A 1 81 ? 30.625 -5.447 -18.247 1.00 95.06 81 LEU A C 1
ATOM 676 O O . LEU A 1 81 ? 30.516 -4.860 -19.328 1.00 95.06 81 LEU A O 1
ATOM 680 N N . ASP A 1 82 ? 31.438 -5.032 -17.284 1.00 94.31 82 ASP A N 1
ATOM 681 C CA . ASP A 1 82 ? 32.488 -4.039 -17.492 1.00 94.31 82 ASP A CA 1
ATOM 682 C C . ASP A 1 82 ? 33.730 -4.655 -18.164 1.00 94.31 82 ASP A C 1
ATOM 684 O O . ASP A 1 82 ? 33.766 -5.839 -18.504 1.00 94.31 82 ASP A O 1
ATOM 688 N N . GLU A 1 83 ? 34.758 -3.832 -18.377 1.00 94.25 83 GLU A N 1
ATOM 689 C CA . GLU A 1 83 ? 36.034 -4.246 -18.979 1.00 94.25 83 GLU A CA 1
ATOM 690 C C . GLU A 1 83 ? 36.777 -5.308 -18.141 1.00 94.25 83 GLU A C 1
ATOM 692 O O . GLU A 1 83 ? 37.629 -6.021 -18.666 1.00 94.25 83 GLU A O 1
ATOM 697 N N . GLU A 1 84 ? 36.437 -5.449 -16.856 1.00 93.81 84 GLU A N 1
ATOM 698 C CA . GLU A 1 84 ? 36.994 -6.438 -15.926 1.00 93.81 84 GLU A CA 1
ATOM 699 C C . GLU A 1 84 ? 36.123 -7.707 -15.830 1.00 93.81 84 GLU A C 1
ATOM 701 O O . GLU A 1 84 ? 36.426 -8.609 -15.046 1.00 93.81 84 GLU A O 1
ATOM 706 N N . GLY A 1 85 ? 35.040 -7.789 -16.611 1.00 92.00 85 GLY A N 1
ATOM 707 C CA . GLY A 1 85 ? 34.103 -8.910 -16.604 1.00 92.00 85 GLY A CA 1
ATOM 708 C C . GLY A 1 85 ? 33.125 -8.914 -15.424 1.00 92.00 85 GLY A C 1
ATOM 709 O O . GLY A 1 85 ? 32.518 -9.949 -15.154 1.00 92.00 85 GLY A O 1
ATOM 710 N N . LYS A 1 86 ? 32.953 -7.800 -14.702 1.00 92.19 86 LYS A N 1
ATOM 711 C CA . LYS A 1 86 ? 32.017 -7.681 -13.572 1.00 92.19 86 LYS A CA 1
ATOM 712 C C . LYS A 1 86 ? 30.671 -7.126 -14.017 1.00 92.19 86 LYS A C 1
ATOM 714 O O . LYS A 1 86 ? 30.598 -6.210 -14.831 1.00 92.19 86 LYS A O 1
ATOM 719 N N . GLU A 1 87 ? 29.591 -7.644 -13.437 1.00 93.56 87 GLU A N 1
ATOM 720 C CA . GLU A 1 87 ? 28.239 -7.155 -13.713 1.00 93.56 87 GLU A CA 1
ATOM 721 C C . GLU A 1 87 ? 28.047 -5.691 -13.301 1.00 93.56 87 GLU A C 1
ATOM 723 O O . GLU A 1 87 ? 28.296 -5.296 -12.160 1.00 93.56 87 GLU A O 1
ATOM 728 N N . ILE A 1 88 ? 27.500 -4.897 -14.219 1.00 91.56 88 ILE A N 1
ATOM 729 C CA . ILE A 1 88 ? 27.130 -3.507 -13.980 1.00 91.56 88 ILE A CA 1
ATOM 730 C C . ILE A 1 88 ? 25.643 -3.442 -13.618 1.00 91.56 88 ILE A C 1
ATOM 732 O O . ILE A 1 88 ? 24.763 -3.656 -14.461 1.00 91.56 88 ILE A O 1
ATOM 736 N N . TYR A 1 89 ? 25.354 -3.081 -12.369 1.00 87.81 89 TYR A N 1
ATOM 737 C CA . TYR A 1 89 ? 23.988 -2.864 -11.884 1.00 87.81 89 TYR A CA 1
ATOM 738 C C . TYR A 1 89 ? 23.277 -1.733 -12.646 1.00 87.81 89 TYR A C 1
ATOM 740 O O . TYR A 1 89 ? 23.882 -0.703 -12.954 1.00 87.81 89 TYR A O 1
ATOM 748 N N . GLY A 1 90 ? 21.978 -1.886 -12.929 1.00 88.88 90 GLY A N 1
ATOM 749 C CA . GLY A 1 90 ? 21.186 -0.842 -13.590 1.00 88.88 90 GLY A CA 1
ATOM 750 C C . GLY A 1 90 ? 21.238 -0.876 -15.119 1.00 88.88 90 GLY A C 1
ATOM 751 O O . GLY A 1 90 ? 20.702 0.022 -15.774 1.00 88.88 90 GLY A O 1
ATOM 752 N N . THR A 1 91 ? 21.903 -1.873 -15.706 1.00 90.50 91 THR A N 1
ATOM 753 C CA . THR A 1 91 ? 22.080 -1.961 -17.162 1.00 90.50 91 THR A CA 1
ATOM 754 C C . THR A 1 91 ? 21.030 -2.815 -17.862 1.00 90.50 91 THR A C 1
ATOM 756 O O . THR A 1 91 ? 20.732 -2.518 -19.028 1.00 90.50 91 THR A O 1
ATOM 759 N N . SER A 1 92 ? 20.449 -3.795 -17.161 1.00 94.62 92 SER A N 1
ATOM 760 C CA . SER A 1 92 ? 19.389 -4.661 -17.684 1.00 94.62 92 SER A CA 1
ATOM 761 C C . SER A 1 92 ? 18.101 -3.875 -17.952 1.00 94.62 92 SER A C 1
ATOM 763 O O . SER A 1 92 ? 17.908 -2.756 -17.458 1.00 94.62 92 SER A O 1
ATOM 765 N N . GLU A 1 93 ? 17.221 -4.425 -18.787 1.00 94.88 93 GLU A N 1
ATOM 766 C CA . GLU A 1 93 ? 15.910 -3.819 -19.034 1.00 94.88 93 GLU A CA 1
ATOM 767 C C . GLU A 1 93 ? 15.050 -3.853 -17.765 1.00 94.88 93 GLU A C 1
ATOM 769 O O . GLU A 1 93 ? 14.424 -2.846 -17.416 1.00 94.88 93 GLU A O 1
ATOM 774 N N . TYR A 1 94 ? 15.110 -4.969 -17.033 1.00 95.38 94 TYR A N 1
ATOM 775 C CA . TYR A 1 94 ? 14.481 -5.131 -15.729 1.00 95.38 94 TYR A CA 1
ATOM 776 C C . TYR A 1 94 ? 14.898 -4.026 -14.753 1.00 95.38 94 TYR A C 1
ATOM 778 O O . TYR A 1 94 ? 14.035 -3.321 -14.232 1.00 95.38 94 TYR A O 1
ATOM 786 N N . ASP A 1 95 ? 16.204 -3.804 -14.551 1.00 94.75 95 ASP A N 1
ATOM 787 C CA . ASP A 1 95 ? 16.687 -2.839 -13.555 1.00 94.75 95 ASP A CA 1
ATOM 788 C C . ASP A 1 95 ? 16.220 -1.412 -13.894 1.00 94.75 95 ASP A C 1
ATOM 790 O O . ASP A 1 95 ? 15.845 -0.637 -13.012 1.00 94.75 95 ASP A O 1
ATOM 794 N N . LYS A 1 96 ? 16.204 -1.047 -15.183 1.00 94.00 96 LYS A N 1
ATOM 795 C CA . LYS A 1 96 ? 15.719 0.268 -15.636 1.00 94.00 96 LYS A CA 1
ATOM 796 C C . LYS A 1 96 ? 14.228 0.435 -15.376 1.00 94.00 96 LYS A C 1
ATOM 798 O O . LYS A 1 96 ? 13.816 1.474 -14.856 1.00 94.00 96 LYS A O 1
ATOM 803 N N . CYS A 1 97 ? 13.431 -0.573 -15.720 1.00 95.06 97 CYS A N 1
ATOM 804 C CA . CYS A 1 97 ? 11.991 -0.548 -15.499 1.00 95.06 97 CYS A CA 1
ATOM 805 C C . CYS A 1 97 ? 11.667 -0.519 -14.000 1.00 95.06 97 CYS A C 1
ATOM 807 O O . CYS A 1 97 ? 10.844 0.286 -13.564 1.00 95.06 97 CYS A O 1
ATOM 809 N N . TYR A 1 98 ? 12.377 -1.313 -13.196 1.00 96.62 98 TYR A N 1
ATOM 810 C CA . TYR A 1 98 ? 12.223 -1.356 -11.745 1.00 96.62 98 TYR A CA 1
ATOM 811 C C . TYR A 1 98 ? 12.545 -0.000 -11.114 1.00 96.62 98 TYR A C 1
ATOM 813 O O . TYR A 1 98 ? 11.757 0.526 -10.328 1.00 96.62 98 TYR A O 1
ATOM 821 N N . ASN A 1 99 ? 13.661 0.619 -11.512 1.00 96.06 99 ASN A N 1
ATOM 822 C CA . ASN A 1 99 ? 14.041 1.952 -11.046 1.00 96.06 99 ASN A CA 1
ATOM 823 C C . ASN A 1 99 ? 13.001 3.012 -11.435 1.00 96.06 99 ASN A C 1
ATOM 825 O O . ASN A 1 99 ? 12.648 3.853 -10.610 1.00 96.06 99 ASN A O 1
ATOM 829 N N . SER A 1 100 ? 12.471 2.953 -12.661 1.00 95.81 100 SER A N 1
ATOM 830 C CA . SER A 1 100 ? 11.394 3.846 -13.100 1.00 95.81 100 SER A CA 1
ATOM 831 C C . SER A 1 100 ? 10.129 3.668 -12.251 1.00 95.81 100 SER A C 1
ATOM 833 O O . SER A 1 100 ? 9.605 4.651 -11.730 1.00 95.81 100 SER A O 1
ATOM 835 N N . CYS A 1 101 ? 9.685 2.427 -12.030 1.00 97.31 101 CYS A N 1
ATOM 836 C CA . CYS A 1 101 ? 8.522 2.126 -11.193 1.00 97.31 101 CYS A CA 1
ATOM 837 C C . CYS A 1 101 ? 8.729 2.573 -9.740 1.00 97.31 101 CYS A C 1
ATOM 839 O O . CYS A 1 101 ? 7.813 3.118 -9.133 1.00 97.31 101 CYS A O 1
ATOM 841 N N . SER A 1 102 ? 9.935 2.398 -9.197 1.00 97.44 102 SER A N 1
ATOM 842 C CA . SER A 1 102 ? 10.286 2.801 -7.832 1.00 97.44 102 SER A CA 1
ATOM 843 C C . SER A 1 102 ? 10.193 4.315 -7.641 1.00 97.44 102 SER A C 1
ATOM 845 O O . SER A 1 102 ? 9.557 4.794 -6.695 1.00 97.44 102 SER A O 1
ATOM 847 N N . VAL A 1 103 ? 10.759 5.086 -8.577 1.00 96.94 103 VAL A N 1
ATOM 848 C CA . VAL A 1 103 ? 10.695 6.552 -8.544 1.00 96.94 103 VAL A CA 1
ATOM 849 C C . VAL A 1 103 ? 9.254 7.028 -8.710 1.00 96.94 103 VAL A C 1
ATOM 851 O O . VAL A 1 103 ? 8.789 7.848 -7.917 1.00 96.94 103 VAL A O 1
ATOM 854 N N . SER A 1 104 ? 8.524 6.496 -9.692 1.00 96.62 104 SER A N 1
ATOM 855 C CA . SER A 1 104 ? 7.142 6.903 -9.958 1.00 96.62 104 SER A CA 1
ATOM 856 C C . SER A 1 104 ? 6.189 6.524 -8.826 1.00 96.62 104 SER A C 1
ATOM 858 O O . SER A 1 104 ? 5.423 7.374 -8.378 1.00 96.62 104 SER A O 1
ATOM 860 N N . GLY A 1 105 ? 6.282 5.304 -8.292 1.00 97.44 105 GLY A N 1
ATOM 861 C CA . GLY A 1 105 ? 5.496 4.868 -7.138 1.00 97.44 105 GLY A CA 1
ATOM 862 C C . GLY A 1 105 ? 5.780 5.713 -5.894 1.00 97.44 105 GLY A C 1
ATOM 863 O O . GLY A 1 105 ? 4.850 6.166 -5.229 1.00 97.44 105 GLY A O 1
ATOM 864 N N . SER A 1 106 ? 7.053 6.021 -5.618 1.00 97.44 106 SER A N 1
ATOM 865 C CA . SER A 1 106 ? 7.425 6.907 -4.505 1.00 97.44 106 SER A CA 1
ATOM 866 C C . SER A 1 106 ? 6.890 8.327 -4.685 1.00 97.44 106 SER A C 1
ATOM 868 O O . SER A 1 106 ? 6.440 8.947 -3.722 1.00 97.44 106 SER A O 1
ATOM 870 N N . ASN A 1 107 ? 6.925 8.854 -5.910 1.00 96.38 107 ASN A N 1
ATOM 871 C CA . ASN A 1 107 ? 6.366 10.169 -6.213 1.00 96.38 107 ASN A CA 1
ATOM 872 C C . ASN A 1 107 ? 4.843 10.179 -6.048 1.00 96.38 107 ASN A C 1
ATOM 874 O O . ASN A 1 107 ? 4.302 11.142 -5.506 1.00 96.38 107 ASN A O 1
ATOM 878 N N . LEU A 1 108 ? 4.160 9.102 -6.440 1.00 95.75 108 LEU A N 1
ATOM 879 C CA . LEU A 1 108 ? 2.711 8.988 -6.323 1.00 95.75 108 LEU A CA 1
ATOM 880 C C . LEU A 1 108 ? 2.255 9.016 -4.856 1.00 95.75 108 LEU A C 1
ATOM 882 O O . LEU A 1 108 ? 1.288 9.697 -4.528 1.00 95.75 108 LEU A O 1
ATOM 886 N N . LEU A 1 109 ? 3.010 8.397 -3.945 1.00 96.50 109 LEU A N 1
ATOM 887 C CA . LEU A 1 109 ? 2.738 8.448 -2.500 1.00 96.50 109 LEU A CA 1
ATOM 888 C C . LEU A 1 109 ? 2.908 9.841 -1.869 1.00 96.50 109 LEU A C 1
ATOM 890 O O . LEU A 1 109 ? 2.409 10.081 -0.768 1.00 96.50 109 LEU A O 1
ATOM 894 N N . ARG A 1 110 ? 3.593 10.775 -2.538 1.00 95.25 110 ARG A N 1
ATOM 895 C CA . ARG A 1 110 ? 3.689 12.177 -2.091 1.00 95.25 110 ARG A CA 1
ATOM 896 C C . ARG A 1 110 ? 2.458 12.997 -2.478 1.00 95.25 110 ARG A C 1
ATOM 898 O O . ARG A 1 110 ? 2.286 14.100 -1.968 1.00 95.25 110 ARG A O 1
ATOM 905 N N . ASN A 1 111 ? 1.606 12.482 -3.366 1.00 94.06 111 ASN A N 1
ATOM 906 C CA . ASN A 1 111 ? 0.378 13.153 -3.766 1.00 94.06 111 ASN A CA 1
ATOM 907 C C . ASN A 1 111 ? -0.655 13.098 -2.626 1.00 94.06 111 ASN A C 1
ATOM 909 O O . ASN A 1 111 ? -1.045 12.024 -2.172 1.00 94.06 111 ASN A O 1
ATOM 913 N N . ILE A 1 112 ? -1.143 14.267 -2.200 1.00 94.44 112 ILE A N 1
ATOM 914 C CA . ILE A 1 112 ? -2.106 14.402 -1.097 1.00 94.44 112 ILE A CA 1
ATOM 915 C C . ILE A 1 112 ? -3.395 13.609 -1.363 1.00 94.44 112 ILE A C 1
ATOM 917 O O . ILE A 1 112 ? -3.935 13.005 -0.441 1.00 94.44 112 ILE A O 1
ATOM 921 N N . LYS A 1 113 ? -3.882 13.550 -2.609 1.00 93.75 113 LYS A N 1
ATOM 922 C CA . LYS A 1 113 ? -5.101 12.796 -2.952 1.00 93.75 113 LYS A CA 1
ATOM 923 C C . LYS A 1 113 ? -4.897 11.289 -2.802 1.00 93.75 113 LYS A C 1
ATOM 925 O O . LYS A 1 113 ? -5.770 10.609 -2.280 1.00 93.75 113 LYS A O 1
ATOM 930 N N . ILE A 1 114 ? -3.725 10.786 -3.193 1.00 96.06 114 ILE A N 1
ATOM 931 C CA . ILE A 1 114 ? -3.335 9.381 -2.993 1.00 96.06 114 ILE A CA 1
ATOM 932 C C . ILE A 1 114 ? -3.257 9.063 -1.499 1.00 96.06 114 ILE A C 1
ATOM 934 O O . ILE A 1 114 ? -3.762 8.037 -1.059 1.00 96.06 114 ILE A O 1
ATOM 938 N N . GLN A 1 115 ? -2.682 9.960 -0.694 1.00 95.94 115 GLN A N 1
ATOM 939 C CA . GLN A 1 115 ? -2.643 9.796 0.762 1.00 95.94 115 GLN A CA 1
ATOM 940 C C . GLN A 1 115 ? -4.045 9.797 1.382 1.00 95.94 115 GLN A C 1
ATOM 942 O O . GLN A 1 115 ? -4.323 8.996 2.273 1.00 95.94 115 GLN A O 1
ATOM 947 N N . GLN A 1 116 ? -4.934 10.673 0.908 1.00 95.38 116 GLN A N 1
ATOM 948 C CA . GLN A 1 116 ? -6.330 10.712 1.339 1.00 95.38 116 GLN A CA 1
ATOM 949 C C . GLN A 1 116 ? -7.059 9.411 0.991 1.00 95.38 116 GLN A C 1
ATOM 951 O O . GLN A 1 116 ? -7.697 8.846 1.875 1.00 95.38 116 GLN A O 1
ATOM 956 N N . GLU A 1 117 ? -6.917 8.913 -0.236 1.00 95.88 117 GLU A N 1
ATOM 957 C CA . GLU A 1 117 ? -7.511 7.646 -0.675 1.00 95.88 117 GLU A CA 1
ATOM 958 C C . GLU A 1 117 ? -6.965 6.461 0.127 1.00 95.88 117 GLU A C 1
ATOM 960 O O . GLU A 1 117 ? -7.733 5.676 0.676 1.00 95.88 117 GLU A O 1
ATOM 965 N N . ASN A 1 118 ? -5.642 6.378 0.303 1.00 96.75 118 ASN A N 1
ATOM 966 C CA . ASN A 1 118 ? -5.011 5.348 1.128 1.00 96.75 118 ASN A CA 1
ATOM 967 C C . ASN A 1 118 ? -5.540 5.372 2.566 1.00 96.75 118 ASN A C 1
ATOM 969 O O . ASN A 1 118 ? -5.782 4.320 3.150 1.00 96.75 118 ASN A O 1
ATOM 973 N N . ARG A 1 119 ? -5.751 6.562 3.140 1.00 95.38 119 ARG A N 1
ATOM 974 C CA . ARG A 1 119 ? -6.340 6.716 4.474 1.00 95.38 119 ARG A CA 1
ATOM 975 C C . ARG A 1 119 ? -7.795 6.247 4.514 1.00 95.38 119 ARG A C 1
ATOM 977 O O . ARG A 1 119 ? -8.177 5.598 5.482 1.00 95.38 119 ARG A O 1
ATOM 984 N N . LEU A 1 120 ? -8.600 6.556 3.497 1.00 95.31 120 LEU A N 1
ATOM 985 C CA . LEU A 1 120 ? -9.982 6.072 3.406 1.00 95.31 120 LEU A CA 1
ATOM 986 C C . LEU A 1 120 ? -10.026 4.544 3.315 1.00 95.31 120 LEU A C 1
ATOM 988 O O . LEU A 1 120 ? -10.766 3.913 4.068 1.00 95.31 120 LEU A O 1
ATOM 992 N N . LEU A 1 121 ? -9.181 3.952 2.468 1.00 95.88 121 LEU A N 1
ATOM 993 C CA . LEU A 1 121 ? -9.048 2.502 2.350 1.00 95.88 121 LEU A CA 1
ATOM 994 C C . LEU A 1 121 ? -8.595 1.876 3.673 1.00 95.88 121 LEU A C 1
ATOM 996 O O . LEU A 1 121 ? -9.229 0.937 4.143 1.00 95.88 121 LEU A O 1
ATOM 1000 N N . LEU A 1 122 ? -7.571 2.421 4.333 1.00 93.31 122 LEU A N 1
ATOM 1001 C CA . LEU A 1 122 ? -7.121 1.936 5.643 1.00 93.31 122 LEU A CA 1
ATOM 1002 C C . LEU A 1 122 ? -8.233 1.993 6.694 1.00 93.31 122 LEU A C 1
ATOM 1004 O O . LEU A 1 122 ? -8.456 1.011 7.398 1.00 93.31 122 LEU A O 1
ATOM 1008 N N . ASN A 1 123 ? -8.973 3.099 6.764 1.00 91.19 123 ASN A N 1
ATOM 1009 C CA . ASN A 1 123 ? -10.104 3.231 7.682 1.00 91.19 123 ASN A CA 1
ATOM 1010 C C . ASN A 1 123 ? -11.211 2.213 7.374 1.00 91.19 123 ASN A C 1
ATOM 1012 O O . ASN A 1 123 ? -11.819 1.685 8.297 1.00 91.19 123 ASN A O 1
ATOM 1016 N N . SER A 1 124 ? -11.442 1.896 6.096 1.00 92.06 124 SER A N 1
ATOM 1017 C CA . SER A 1 124 ? -12.402 0.860 5.692 1.00 92.06 124 SER A CA 1
ATOM 1018 C C . SER A 1 124 ? -11.962 -0.561 6.068 1.00 92.06 124 SER A C 1
ATOM 1020 O O . SER A 1 124 ? -12.795 -1.453 6.200 1.00 92.06 124 SER A O 1
ATOM 1022 N N . LEU A 1 125 ? -10.657 -0.790 6.251 1.00 89.56 125 LEU A N 1
ATOM 1023 C CA . LEU A 1 125 ? -10.124 -2.064 6.736 1.00 89.56 125 LEU A CA 1
ATOM 1024 C C . LEU A 1 125 ? -10.148 -2.167 8.265 1.00 89.56 125 LEU A C 1
ATOM 1026 O O . LEU A 1 125 ? -10.122 -3.277 8.792 1.00 89.56 125 LEU A O 1
ATOM 1030 N N . LEU A 1 126 ? -10.203 -1.038 8.970 1.00 89.31 126 LEU A N 1
ATOM 1031 C CA . LEU A 1 126 ? -10.234 -0.975 10.427 1.00 89.31 126 LEU A CA 1
ATOM 1032 C C . LEU A 1 126 ? -11.679 -1.022 10.949 1.00 89.31 126 LEU A C 1
ATOM 1034 O O . LEU A 1 126 ? -12.176 -0.080 11.566 1.00 89.31 126 LEU A O 1
ATOM 1038 N N . THR A 1 127 ? -12.361 -2.129 10.659 1.00 92.12 127 THR A N 1
ATOM 1039 C CA . THR A 1 127 ? -13.726 -2.403 11.117 1.00 92.12 127 THR A CA 1
ATOM 1040 C C . THR A 1 127 ? -13.725 -3.294 12.346 1.00 92.12 127 THR A C 1
ATOM 1042 O O . THR A 1 127 ? -12.913 -4.212 12.466 1.00 92.12 127 THR A O 1
ATOM 1045 N N . ASP A 1 128 ? -14.709 -3.071 13.208 1.00 92.56 128 ASP A N 1
ATOM 1046 C CA . ASP A 1 128 ? -14.952 -3.840 14.426 1.00 92.56 128 ASP A CA 1
ATOM 1047 C C . ASP A 1 128 ? -14.938 -5.357 14.184 1.00 92.56 128 ASP A C 1
ATOM 1049 O O . ASP A 1 128 ? -14.172 -6.068 14.821 1.00 92.56 128 ASP A O 1
ATOM 1053 N N . GLU A 1 129 ? -15.652 -5.834 13.164 1.00 93.50 129 GLU A N 1
ATOM 1054 C CA . GLU A 1 129 ? -15.695 -7.255 12.787 1.00 93.50 129 GLU A CA 1
ATOM 1055 C C . GLU A 1 129 ? -14.307 -7.858 12.499 1.00 93.50 129 GLU A C 1
ATOM 1057 O O . GLU A 1 129 ? -14.012 -8.990 12.886 1.00 93.50 129 GLU A O 1
ATOM 1062 N N . LYS A 1 130 ? -13.420 -7.095 11.848 1.00 91.38 130 LYS A N 1
ATOM 1063 C CA . LYS A 1 130 ? -12.064 -7.554 11.511 1.00 91.38 130 LYS A CA 1
ATOM 1064 C C . LYS A 1 130 ? -11.166 -7.572 12.740 1.00 91.38 130 LYS A C 1
ATOM 1066 O O . LYS A 1 130 ? -10.368 -8.495 12.900 1.00 91.38 130 LYS A O 1
ATOM 1071 N N . VAL A 1 131 ? -11.307 -6.572 13.608 1.00 91.50 131 VAL A N 1
ATOM 1072 C CA . VAL A 1 131 ? -10.598 -6.507 14.891 1.00 91.50 131 VAL A CA 1
ATOM 1073 C C . VAL A 1 131 ? -11.020 -7.667 15.789 1.00 91.50 131 VAL A C 1
ATOM 1075 O O . VAL A 1 131 ? -10.159 -8.358 16.333 1.00 91.50 131 VAL A O 1
ATOM 1078 N N . ASP A 1 132 ? -12.321 -7.929 15.884 1.00 91.81 132 ASP A N 1
ATOM 1079 C CA . ASP A 1 132 ? -12.881 -8.998 16.708 1.00 91.81 132 ASP A CA 1
ATOM 1080 C C . ASP A 1 132 ? -12.479 -10.382 16.159 1.00 91.81 132 ASP A C 1
ATOM 1082 O O . ASP A 1 132 ? -12.060 -11.253 16.923 1.00 91.81 132 ASP A O 1
ATOM 1086 N N . SER A 1 133 ? -12.475 -10.562 14.831 1.00 91.75 133 SER A N 1
ATOM 1087 C CA . SER A 1 133 ? -11.967 -11.781 14.178 1.00 91.75 133 SER A CA 1
ATOM 1088 C C . SER A 1 133 ? -10.488 -12.026 14.489 1.00 91.75 133 SER A C 1
ATOM 1090 O O . SER A 1 133 ? -10.094 -13.141 14.838 1.00 91.75 133 SER A O 1
ATOM 1092 N N . ARG A 1 134 ? -9.656 -10.977 14.419 1.00 90.50 134 ARG A N 1
ATOM 1093 C CA . ARG A 1 134 ? -8.228 -11.080 14.747 1.00 90.50 134 ARG A CA 1
ATOM 1094 C C . ARG A 1 134 ? -8.002 -11.367 16.231 1.00 90.50 134 ARG A C 1
ATOM 1096 O O . ARG A 1 134 ? -7.094 -12.123 16.569 1.00 90.50 134 ARG A O 1
ATOM 1103 N N . LEU A 1 135 ? -8.817 -10.793 17.116 1.00 91.56 135 LEU A N 1
ATOM 1104 C CA . LEU A 1 135 ? -8.770 -11.080 18.548 1.00 91.56 135 LEU A CA 1
ATOM 1105 C C . LEU A 1 135 ? -9.110 -12.548 18.831 1.00 91.56 135 LEU A C 1
ATOM 1107 O O . LEU A 1 135 ? -8.396 -13.194 19.596 1.00 91.56 135 LEU A O 1
ATOM 1111 N N . ALA A 1 136 ? -10.151 -13.086 18.191 1.00 92.56 136 ALA A N 1
ATOM 1112 C CA . ALA A 1 136 ? -10.523 -14.492 18.320 1.00 92.56 136 ALA A CA 1
ATOM 1113 C C . ALA A 1 136 ? -9.372 -15.418 17.896 1.00 92.56 136 ALA A C 1
ATOM 1115 O O . ALA A 1 136 ? -9.004 -16.326 18.640 1.00 92.56 136 ALA A O 1
ATOM 1116 N N . GLU A 1 137 ? -8.739 -15.148 16.751 1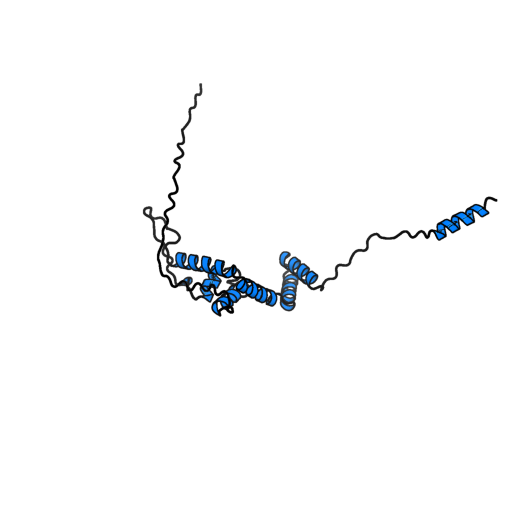.00 91.81 137 GLU A N 1
ATOM 1117 C CA . GLU A 1 137 ? -7.575 -15.910 16.284 1.00 91.81 137 GLU A CA 1
ATOM 1118 C C . GLU A 1 137 ? -6.425 -15.897 17.307 1.00 91.81 137 GLU A C 1
ATOM 1120 O O . GLU A 1 137 ? -5.840 -16.942 17.595 1.00 91.81 137 GLU A O 1
ATOM 1125 N N . ILE A 1 138 ? -6.123 -14.740 17.905 1.00 91.25 138 ILE A N 1
ATOM 1126 C CA . ILE A 1 138 ? -5.082 -14.604 18.940 1.00 91.25 138 ILE A CA 1
ATOM 1127 C C . ILE A 1 138 ? -5.431 -15.421 20.188 1.00 91.25 138 ILE A C 1
ATOM 1129 O O . ILE A 1 138 ? -4.551 -16.070 20.750 1.00 91.25 138 ILE A O 1
ATOM 1133 N N . ILE A 1 139 ? -6.698 -15.425 20.611 1.00 88.81 139 ILE A N 1
ATOM 1134 C CA . ILE A 1 139 ? -7.163 -16.213 21.761 1.00 88.81 139 ILE A CA 1
ATOM 1135 C C . ILE A 1 139 ? -6.959 -17.713 21.512 1.00 88.81 139 ILE A C 1
ATOM 1137 O O . ILE A 1 139 ? -6.478 -18.412 22.401 1.00 88.81 139 ILE A O 1
ATOM 1141 N N . PHE A 1 140 ? -7.277 -18.205 20.310 1.00 91.44 140 PHE A N 1
ATOM 1142 C CA . PHE A 1 140 ? -7.147 -19.629 19.983 1.00 91.44 140 PHE A CA 1
ATOM 1143 C C . PHE A 1 140 ? -5.703 -20.073 19.728 1.00 91.44 140 PHE A C 1
ATOM 1145 O O . PHE A 1 140 ? -5.330 -21.186 20.089 1.00 91.44 140 PHE A O 1
ATOM 1152 N N . THR A 1 141 ? -4.885 -19.222 19.109 1.00 91.31 141 THR A N 1
ATOM 1153 C CA . THR A 1 141 ? -3.491 -19.551 18.765 1.00 91.31 141 THR A CA 1
ATOM 1154 C C . THR A 1 141 ? -2.501 -19.233 19.885 1.00 91.31 141 THR A C 1
ATOM 1156 O O . THR A 1 141 ? -1.391 -19.762 19.893 1.00 91.31 141 THR A O 1
ATOM 1159 N N . GLY A 1 142 ? -2.876 -18.364 20.830 1.00 80.75 142 GLY A N 1
ATOM 1160 C CA . GLY A 1 142 ? -2.028 -17.926 21.941 1.00 80.75 142 GLY A CA 1
ATOM 1161 C C . GLY A 1 142 ? -0.832 -17.062 21.522 1.00 80.75 142 GLY A C 1
ATOM 1162 O O . GLY A 1 142 ? 0.083 -16.851 22.320 1.00 80.75 142 GLY A O 1
ATOM 1163 N N . ALA A 1 143 ? -0.802 -16.568 20.282 1.00 72.19 143 ALA A N 1
ATOM 1164 C CA . ALA A 1 143 ? 0.345 -15.879 19.703 1.00 72.19 143 ALA A CA 1
ATOM 1165 C C . ALA A 1 143 ? 0.046 -14.403 19.390 1.00 72.19 143 ALA A C 1
ATOM 1167 O O . ALA A 1 143 ? -1.084 -14.033 19.093 1.00 72.19 143 ALA A O 1
ATOM 1168 N N . ASN A 1 144 ? 1.105 -13.580 19.363 1.00 82.94 144 ASN A N 1
ATOM 1169 C CA . ASN A 1 144 ? 1.123 -12.185 18.884 1.00 82.94 144 ASN A CA 1
ATOM 1170 C C . ASN A 1 144 ? 0.728 -11.091 19.910 1.00 82.94 144 ASN A C 1
ATOM 1172 O O . ASN A 1 144 ? -0.311 -10.434 19.811 1.00 82.94 144 ASN A O 1
ATOM 1176 N N . LYS A 1 145 ? 1.632 -10.846 20.875 1.00 84.38 145 LYS A N 1
ATOM 1177 C CA . LYS A 1 145 ? 1.509 -9.786 21.899 1.00 84.38 145 LYS A CA 1
ATOM 1178 C C . LYS A 1 145 ? 1.351 -8.382 21.304 1.00 84.38 145 LYS A C 1
ATOM 1180 O O . LYS A 1 145 ? 0.580 -7.588 21.836 1.00 84.38 145 LYS A O 1
ATOM 1185 N N . ASP A 1 146 ? 2.034 -8.095 20.198 1.00 88.06 146 ASP A N 1
ATOM 1186 C CA . ASP A 1 146 ? 1.971 -6.782 19.546 1.00 88.06 146 ASP A CA 1
ATOM 1187 C C . ASP A 1 146 ? 0.574 -6.509 18.983 1.00 88.06 146 ASP A C 1
ATOM 1189 O O . ASP A 1 146 ? 0.021 -5.426 19.175 1.00 88.06 146 ASP A O 1
ATOM 1193 N N . SER A 1 147 ? -0.045 -7.525 18.370 1.00 88.25 147 SER A N 1
ATOM 1194 C CA . SER A 1 147 ? -1.427 -7.427 17.889 1.00 88.25 147 SER A CA 1
ATOM 1195 C C . SER A 1 147 ? -2.415 -7.227 19.041 1.00 88.25 147 SER A C 1
ATOM 1197 O O . SER A 1 147 ? -3.320 -6.405 18.930 1.00 88.25 147 SER A O 1
ATOM 1199 N N . LEU A 1 148 ? -2.228 -7.920 20.168 1.00 90.50 148 LEU A N 1
ATOM 1200 C CA . LEU A 1 148 ? -3.098 -7.771 21.339 1.00 90.50 148 LEU A CA 1
ATOM 1201 C C . LEU A 1 148 ? -3.019 -6.356 21.933 1.00 90.50 148 LEU A C 1
ATOM 1203 O O . LEU A 1 148 ? -4.052 -5.759 22.239 1.00 90.50 148 LEU A O 1
ATOM 1207 N N . ASN A 1 149 ? -1.814 -5.790 22.035 1.00 91.88 149 ASN A N 1
ATOM 1208 C CA . ASN A 1 149 ? -1.623 -4.407 22.476 1.00 91.88 149 ASN A CA 1
ATOM 1209 C C . ASN A 1 149 ? -2.298 -3.410 21.520 1.00 91.88 149 ASN A C 1
ATOM 1211 O O . ASN A 1 149 ? -3.004 -2.515 21.980 1.00 91.88 149 ASN A O 1
ATOM 1215 N N . ALA A 1 150 ? -2.157 -3.593 20.203 1.00 91.69 150 ALA A N 1
ATOM 1216 C CA . ALA A 1 150 ? -2.816 -2.740 19.213 1.00 91.69 150 ALA A CA 1
ATOM 1217 C C . ALA A 1 150 ? -4.353 -2.809 19.302 1.00 91.69 150 ALA A C 1
ATOM 1219 O O . ALA A 1 150 ? -5.021 -1.778 19.242 1.00 91.69 150 ALA A O 1
ATOM 1220 N N . ILE A 1 151 ? -4.919 -4.004 19.501 1.00 91.12 151 ILE A N 1
ATOM 1221 C CA . ILE A 1 151 ? -6.366 -4.200 19.690 1.00 91.12 151 ILE A CA 1
ATOM 1222 C C . ILE A 1 151 ? -6.845 -3.527 20.981 1.00 91.12 151 ILE A C 1
ATOM 1224 O O . ILE A 1 151 ? -7.909 -2.908 21.001 1.00 91.12 151 ILE A O 1
ATOM 1228 N N . LYS A 1 152 ? -6.060 -3.604 22.061 1.00 92.12 152 LYS A N 1
ATOM 1229 C CA . LYS A 1 152 ? -6.373 -2.926 23.323 1.00 92.12 152 LYS A CA 1
ATOM 1230 C C . LYS A 1 152 ? -6.442 -1.407 23.141 1.00 92.12 152 LYS A C 1
ATOM 1232 O O . LYS A 1 152 ? -7.427 -0.802 23.559 1.00 92.12 152 LYS A O 1
ATOM 1237 N N . GLU A 1 153 ? -5.447 -0.810 22.484 1.00 91.94 153 GLU A N 1
ATOM 1238 C CA . GLU A 1 153 ? -5.445 0.625 22.167 1.00 91.94 153 GLU A CA 1
ATOM 1239 C C . GLU A 1 153 ? -6.614 1.006 21.246 1.00 91.94 153 GLU A C 1
ATOM 1241 O O . GLU A 1 153 ? -7.306 1.990 21.504 1.00 91.94 153 GLU A O 1
ATOM 1246 N N . TYR A 1 154 ? -6.914 0.192 20.228 1.00 92.50 154 TYR A N 1
ATOM 1247 C CA . TYR A 1 154 ? -8.089 0.390 19.373 1.00 92.50 154 TYR A CA 1
ATOM 1248 C C . TYR A 1 154 ? -9.391 0.417 20.186 1.00 92.50 154 TYR A C 1
ATOM 1250 O O . TYR A 1 154 ? -10.186 1.349 20.062 1.00 92.50 154 TYR A O 1
ATOM 1258 N N . ASN A 1 155 ? -9.596 -0.568 21.063 1.00 92.00 155 ASN A N 1
ATOM 1259 C CA . ASN A 1 155 ? -10.791 -0.657 21.900 1.00 92.00 155 ASN A CA 1
ATOM 1260 C C . ASN A 1 155 ? -10.889 0.502 22.905 1.00 92.00 155 ASN A C 1
ATOM 1262 O O . ASN A 1 155 ? -11.996 0.975 23.167 1.00 92.00 155 ASN A O 1
ATOM 1266 N N . LYS A 1 156 ? -9.756 1.002 23.419 1.00 91.50 156 LYS A N 1
ATOM 1267 C CA . LYS A 1 156 ? -9.701 2.215 24.247 1.00 91.50 156 LYS A CA 1
ATOM 1268 C C . LYS A 1 156 ? -10.155 3.447 23.460 1.00 91.50 156 LYS A C 1
ATOM 1270 O O . LYS A 1 156 ? -11.029 4.171 23.923 1.00 91.50 156 LYS A O 1
ATOM 1275 N N . ILE A 1 157 ? -9.634 3.649 22.247 1.00 89.50 157 ILE A N 1
ATOM 1276 C CA . ILE A 1 157 ? -10.030 4.764 21.365 1.00 89.50 157 ILE A CA 1
ATOM 1277 C C . ILE A 1 157 ? -11.520 4.683 20.998 1.00 89.50 157 ILE A C 1
ATOM 1279 O O . ILE A 1 157 ? -12.190 5.708 20.899 1.00 89.50 157 ILE A O 1
ATOM 1283 N N . LYS A 1 158 ? -12.058 3.471 20.820 1.00 89.62 158 LYS A N 1
ATOM 1284 C CA . LYS A 1 158 ? -13.485 3.237 20.551 1.00 89.62 158 LYS A CA 1
ATOM 1285 C C . LYS A 1 158 ? -14.385 3.340 21.784 1.00 89.62 158 LYS A C 1
ATOM 1287 O O . LYS A 1 158 ? -15.595 3.210 21.631 1.00 89.62 158 LYS A O 1
ATOM 1292 N N . GLY A 1 159 ? -13.830 3.542 22.980 1.00 87.06 159 GLY A N 1
ATOM 1293 C CA . GLY A 1 159 ? -14.603 3.595 24.222 1.00 87.06 159 GLY A CA 1
ATOM 1294 C C . GLY A 1 159 ? -15.253 2.261 24.604 1.00 87.06 159 GLY A C 1
ATOM 1295 O O . GLY A 1 159 ? -16.196 2.240 25.382 1.00 87.06 159 GLY A O 1
ATOM 1296 N N . ARG A 1 160 ? -14.764 1.138 24.063 1.00 85.50 160 ARG A N 1
ATOM 1297 C CA . ARG A 1 160 ? -15.234 -0.213 24.421 1.00 85.50 160 ARG A CA 1
ATOM 1298 C C . ARG A 1 160 ? -14.689 -0.672 25.778 1.00 85.50 160 ARG A C 1
ATOM 1300 O O . ARG A 1 160 ? -15.209 -1.617 26.361 1.00 85.50 160 ARG A O 1
ATOM 1307 N N . ILE A 1 161 ? -13.614 -0.037 26.250 1.00 84.94 161 ILE A N 1
ATOM 1308 C CA . ILE A 1 161 ? -12.979 -0.296 27.544 1.00 84.94 161 ILE A CA 1
ATOM 1309 C C . ILE A 1 161 ? -13.038 0.993 28.359 1.00 84.94 161 ILE A C 1
ATOM 1311 O O . ILE A 1 161 ? -12.455 2.001 27.965 1.00 84.94 161 ILE A O 1
ATOM 1315 N N . GLU A 1 162 ? -13.698 0.942 29.511 1.00 80.00 162 GLU A N 1
ATOM 1316 C CA . GLU A 1 162 ? -13.650 2.012 30.503 1.00 80.00 162 GLU A CA 1
ATOM 1317 C C . GLU A 1 162 ? -12.450 1.790 31.431 1.00 80.00 162 GLU A C 1
ATOM 1319 O O . GLU A 1 162 ? -12.322 0.746 32.080 1.00 80.00 162 GLU A O 1
ATOM 1324 N N . GLU A 1 163 ? -11.546 2.767 31.505 1.00 76.00 163 GLU A N 1
ATOM 1325 C CA . GLU A 1 163 ? -10.510 2.762 32.535 1.00 76.00 163 GLU A CA 1
ATOM 1326 C C . GLU A 1 163 ? -11.164 3.127 33.865 1.00 76.00 163 GLU A C 1
ATOM 1328 O O . GLU A 1 163 ? -11.615 4.255 34.066 1.00 76.00 163 GLU A O 1
ATOM 1333 N N . LYS A 1 164 ? -11.222 2.164 34.790 1.00 78.12 164 LYS A N 1
ATOM 1334 C CA . LYS A 1 164 ? -11.618 2.447 36.170 1.00 78.12 164 LYS A CA 1
ATOM 1335 C C . LYS A 1 164 ? -10.612 3.433 36.756 1.00 78.12 164 LYS A C 1
ATOM 1337 O O . LYS A 1 164 ? -9.498 3.046 37.110 1.00 78.12 164 LYS A O 1
ATOM 1342 N N . LEU A 1 165 ? -11.001 4.703 36.850 1.00 70.81 165 LEU A N 1
ATOM 1343 C CA . LEU A 1 165 ? -10.241 5.707 37.580 1.00 70.81 165 LEU A CA 1
ATOM 1344 C C . LEU A 1 165 ? -10.183 5.261 39.042 1.00 70.81 165 LEU A C 1
ATOM 1346 O O . LEU A 1 165 ? -11.197 5.225 39.738 1.00 70.81 165 LEU A O 1
ATOM 1350 N N . SER A 1 166 ? -8.993 4.870 39.494 1.00 62.97 166 SER A N 1
ATOM 1351 C CA . SER A 1 166 ? -8.754 4.610 40.907 1.00 62.97 166 SER A CA 1
ATOM 1352 C C . SER A 1 166 ? -8.787 5.950 41.633 1.00 62.97 166 SER A C 1
ATOM 1354 O O . SER A 1 166 ? -7.834 6.727 41.558 1.00 62.97 166 SER A O 1
ATOM 1356 N N . ILE A 1 167 ? -9.904 6.250 42.300 1.00 67.06 167 ILE A N 1
ATOM 1357 C CA . ILE A 1 167 ? -10.016 7.385 43.219 1.00 67.06 167 ILE A CA 1
ATOM 1358 C C . ILE A 1 167 ? -9.255 6.998 44.490 1.00 67.06 167 ILE A C 1
ATOM 1360 O O . ILE A 1 167 ? -9.838 6.626 45.504 1.00 67.06 167 ILE A O 1
ATOM 1364 N N . ASN A 1 168 ? -7.928 7.028 44.419 1.00 65.69 168 ASN A N 1
ATOM 1365 C CA . ASN A 1 168 ? -7.079 6.902 45.589 1.00 65.69 168 ASN A CA 1
ATOM 1366 C C . ASN A 1 168 ? -6.717 8.311 46.068 1.00 65.69 168 ASN A C 1
ATOM 1368 O O . ASN A 1 168 ? -5.883 8.982 45.465 1.00 65.69 168 ASN A O 1
ATOM 1372 N N . GLY A 1 169 ? -7.332 8.732 47.176 1.00 58.00 169 GLY A N 1
ATOM 1373 C CA . GLY A 1 169 ? -6.756 9.763 48.041 1.00 58.00 169 GLY A CA 1
ATOM 1374 C C . GLY A 1 169 ? -7.296 11.186 47.900 1.00 58.00 169 GLY A C 1
ATOM 1375 O O . GLY A 1 169 ? -6.516 12.120 47.790 1.00 58.00 169 GLY A O 1
ATOM 1376 N N . MET A 1 170 ? -8.608 11.379 48.022 1.00 44.81 170 MET A N 1
ATOM 1377 C CA . MET A 1 170 ? -9.134 12.568 48.706 1.00 44.81 170 MET A CA 1
ATOM 1378 C C . MET A 1 170 ? -10.236 12.124 49.671 1.00 44.81 170 MET A C 1
ATOM 1380 O O . MET A 1 170 ? -11.412 12.418 49.489 1.00 44.81 170 MET A O 1
ATOM 1384 N N . MET A 1 171 ? -9.846 11.405 50.731 1.00 47.75 171 MET A N 1
ATOM 1385 C CA . MET A 1 171 ? -10.556 11.596 51.993 1.00 47.75 171 MET A CA 1
ATOM 1386 C C . MET A 1 171 ? -10.210 13.011 52.440 1.00 47.75 171 MET A C 1
ATOM 1388 O O . MET A 1 171 ? -9.158 13.259 53.026 1.00 47.75 171 MET A O 1
ATOM 1392 N N . VAL A 1 172 ? -11.061 13.963 52.072 1.00 52.50 172 VAL A N 1
ATOM 1393 C CA . VAL A 1 172 ? -11.113 15.233 52.778 1.00 52.50 172 VAL A CA 1
ATOM 1394 C C . VAL A 1 172 ? -11.502 14.852 54.203 1.00 52.50 172 VAL A C 1
ATOM 1396 O O . VAL A 1 172 ? -12.627 14.415 54.433 1.00 52.50 172 VAL A O 1
ATOM 1399 N N . ASN A 1 173 ? -10.558 14.937 55.142 1.00 56.69 173 ASN A N 1
ATOM 1400 C CA . ASN A 1 173 ? -10.883 14.963 56.563 1.00 56.69 173 ASN A CA 1
ATOM 1401 C C . ASN A 1 173 ? -11.658 16.262 56.807 1.00 56.69 173 ASN A C 1
ATOM 1403 O O . ASN A 1 173 ? -11.089 17.271 57.220 1.00 56.69 173 ASN A O 1
ATOM 1407 N N . LEU A 1 174 ? -12.954 16.245 56.497 1.00 56.38 174 LEU A N 1
ATOM 1408 C CA . LEU A 1 174 ? -13.939 17.118 57.114 1.00 56.38 174 LEU A CA 1
ATOM 1409 C C . LEU A 1 174 ? -14.058 16.641 58.565 1.00 56.38 174 LEU A C 1
ATOM 1411 O O . LEU A 1 174 ? -15.014 15.982 58.950 1.00 56.38 174 LEU A O 1
ATOM 1415 N N . GLU A 1 175 ? -13.026 16.901 59.370 1.00 59.16 175 GLU A N 1
ATOM 1416 C CA . GLU A 1 175 ? -13.297 17.155 60.776 1.00 59.16 175 GLU A CA 1
ATOM 1417 C C . GLU A 1 175 ? -14.069 18.466 60.772 1.00 59.16 175 GLU A C 1
ATOM 1419 O O . GLU A 1 175 ? -13.471 19.537 60.633 1.00 59.16 175 GLU A O 1
ATOM 1424 N N . ASP A 1 176 ? -15.395 18.348 60.803 1.00 65.06 176 ASP A N 1
ATOM 1425 C CA . ASP A 1 176 ? -16.313 19.471 60.864 1.00 65.06 176 ASP A CA 1
ATOM 1426 C C . ASP A 1 176 ? -15.797 20.442 61.934 1.00 65.06 176 ASP A C 1
ATOM 1428 O O . ASP A 1 176 ? -15.615 20.079 63.100 1.00 65.06 176 ASP A O 1
ATOM 1432 N N . GLU A 1 177 ? -15.509 21.685 61.540 1.00 64.12 177 GLU A N 1
ATOM 1433 C CA . GLU A 1 177 ? -15.114 22.756 62.469 1.00 64.12 177 GLU A CA 1
ATOM 1434 C C . GLU A 1 177 ? -16.110 22.860 63.643 1.00 64.12 177 GLU A C 1
ATOM 1436 O O . GLU A 1 177 ? -15.731 23.173 64.775 1.00 64.12 177 GLU A O 1
ATOM 1441 N N . ASP A 1 178 ? -17.362 22.466 63.409 1.00 62.28 178 ASP A N 1
ATOM 1442 C CA . ASP A 1 178 ? -18.422 22.356 64.405 1.00 62.28 178 ASP A CA 1
ATOM 1443 C C . ASP A 1 178 ? -18.110 21.343 65.522 1.00 62.28 178 ASP A C 1
ATOM 1445 O O . ASP A 1 178 ? -18.401 21.610 66.692 1.00 62.28 178 ASP A O 1
ATOM 1449 N N . GLU A 1 179 ? -17.441 20.222 65.229 1.00 69.88 179 GLU A N 1
ATOM 1450 C CA . GLU A 1 179 ? -17.046 19.230 66.237 1.00 69.88 179 GLU A CA 1
ATOM 1451 C C . GLU A 1 179 ? -15.883 19.740 67.109 1.00 69.88 179 GLU A C 1
ATOM 1453 O O . GLU A 1 179 ? -15.829 19.487 68.322 1.00 69.88 179 GLU A O 1
ATOM 1458 N N . LYS A 1 180 ? -14.976 20.539 66.526 1.00 71.31 180 LYS A N 1
ATOM 1459 C CA . LYS A 1 180 ? -13.924 21.247 67.279 1.00 71.31 180 LYS A CA 1
ATOM 1460 C C . LYS A 1 180 ? -14.520 22.311 68.194 1.00 71.31 180 LYS A C 1
ATOM 1462 O O . LYS A 1 180 ? -14.090 22.429 69.346 1.00 71.31 180 LYS A O 1
ATOM 1467 N N . ILE A 1 181 ? -15.526 23.051 67.726 1.00 74.25 181 ILE A N 1
ATOM 1468 C CA . ILE A 1 181 ? -16.256 24.035 68.535 1.00 74.25 181 ILE A CA 1
ATOM 1469 C C . ILE A 1 181 ? -16.982 23.336 69.693 1.00 74.25 181 ILE A C 1
ATOM 1471 O O . ILE A 1 181 ? -16.836 23.762 70.843 1.00 74.25 181 ILE A O 1
ATOM 1475 N N . TYR A 1 182 ? -17.668 22.218 69.437 1.00 71.75 182 TYR A N 1
ATOM 1476 C CA . TYR A 1 182 ? -18.386 21.462 70.469 1.00 71.75 182 TYR A CA 1
ATOM 1477 C C . TYR A 1 182 ? -17.454 20.953 71.578 1.00 71.75 182 TYR A C 1
ATOM 1479 O O . TYR A 1 182 ? -17.711 21.184 72.763 1.00 71.75 182 TYR A O 1
ATOM 1487 N N . LYS A 1 183 ? -16.312 20.344 71.224 1.00 77.00 183 LYS A N 1
ATOM 1488 C CA . LYS A 1 183 ? -15.312 19.879 72.208 1.00 77.00 183 LYS A CA 1
ATOM 1489 C C . LYS A 1 183 ? -14.723 21.030 73.029 1.00 77.00 183 LYS A C 1
ATOM 1491 O O . LYS A 1 183 ? -14.422 20.857 74.213 1.00 77.00 183 LYS A O 1
ATOM 1496 N N . LYS A 1 184 ? -14.583 22.219 72.437 1.00 78.06 184 LYS A N 1
ATOM 1497 C CA . LYS A 1 184 ? -14.071 23.414 73.125 1.00 78.06 184 LYS A CA 1
ATOM 1498 C C . LYS A 1 184 ? -15.078 23.987 74.127 1.00 78.06 184 LYS A C 1
ATOM 1500 O O . LYS A 1 184 ? -14.665 24.425 75.198 1.00 78.06 184 LYS A O 1
ATOM 1505 N N . ILE A 1 185 ? -16.375 23.946 73.814 1.00 76.31 185 ILE A N 1
ATOM 1506 C CA . ILE A 1 185 ? -17.450 24.379 74.723 1.00 76.31 185 ILE A CA 1
ATOM 1507 C C . ILE A 1 185 ? -17.583 23.405 75.901 1.00 76.31 185 ILE A C 1
ATOM 1509 O O . ILE A 1 185 ? -17.564 23.834 77.054 1.00 76.31 185 ILE A O 1
ATOM 1513 N N . VAL A 1 186 ? -17.637 22.097 75.632 1.00 77.56 186 VAL A N 1
ATOM 1514 C CA . VAL A 1 186 ? -17.810 21.067 76.673 1.00 77.56 186 VAL A CA 1
ATOM 1515 C C . VAL A 1 186 ? -16.658 21.086 77.684 1.00 77.56 186 VAL A C 1
ATOM 1517 O O . VAL A 1 186 ? -16.895 21.090 78.890 1.00 77.56 186 VAL A O 1
ATOM 1520 N N . ASN A 1 187 ? -15.408 21.200 77.223 1.00 75.12 187 ASN A N 1
ATOM 1521 C CA . ASN A 1 187 ? -14.244 21.237 78.116 1.00 75.12 187 ASN A CA 1
ATOM 1522 C C . ASN A 1 187 ? -14.147 22.510 78.973 1.00 75.12 187 ASN A C 1
ATOM 1524 O O . ASN A 1 187 ? -13.477 22.495 80.007 1.00 75.12 187 ASN A O 1
ATOM 1528 N N . LYS A 1 188 ? -14.793 23.609 78.567 1.00 73.75 188 LYS A N 1
ATOM 1529 C CA . LYS A 1 188 ? -14.797 24.863 79.333 1.00 73.75 188 LYS A CA 1
ATOM 1530 C C . LYS A 1 188 ? -15.772 24.814 80.515 1.00 73.75 188 LYS A C 1
ATOM 1532 O O . LYS A 1 188 ? -15.500 25.434 81.535 1.00 73.75 188 LYS A O 1
ATOM 1537 N N . ASN A 1 189 ? -16.841 24.024 80.407 1.00 64.25 189 ASN A N 1
ATOM 1538 C CA . ASN A 1 189 ? -17.872 23.885 81.442 1.00 64.25 189 ASN A CA 1
ATOM 1539 C C . ASN A 1 189 ? -17.556 22.813 82.502 1.00 64.25 189 ASN A C 1
ATOM 1541 O O . ASN A 1 189 ? -18.272 22.709 83.486 1.00 64.25 189 ASN A O 1
ATOM 1545 N N . LEU A 1 190 ? -16.500 22.016 82.310 1.00 59.19 190 LEU A N 1
ATOM 1546 C CA . LEU A 1 190 ? -16.057 20.982 83.260 1.00 59.19 190 LEU A CA 1
ATOM 1547 C C . LEU A 1 190 ? -14.934 21.453 84.204 1.00 59.19 190 LEU A C 1
ATOM 1549 O O . LEU A 1 190 ? -14.479 20.682 85.044 1.00 59.19 190 LEU A O 1
ATOM 1553 N N . LYS A 1 191 ? -14.444 22.691 84.046 1.00 57.19 191 LYS A N 1
ATOM 1554 C CA . LYS A 1 191 ? -13.329 23.259 84.831 1.00 57.19 191 LYS A CA 1
ATOM 1555 C C . LYS A 1 191 ? -13.693 24.522 85.628 1.00 57.19 191 LYS A C 1
ATOM 1557 O O . LYS A 1 191 ? -12.785 25.172 86.141 1.00 57.19 191 LYS A O 1
ATOM 1562 N N . GLY A 1 192 ? -14.974 24.877 85.706 1.00 52.97 192 GLY A N 1
ATOM 1563 C CA . GLY A 1 192 ? -15.502 25.938 86.572 1.00 52.97 192 GLY A CA 1
ATOM 1564 C C . GLY A 1 192 ? -16.505 25.349 87.542 1.00 52.97 192 GLY A C 1
ATOM 1565 O O . GLY A 1 192 ? -16.526 25.822 88.695 1.00 52.97 192 GLY A O 1
#

Radius of gyration: 35.21 Å; chains: 1; bounding box: 87×46×112 Å

Foldseek 3Di:
DDDDDDDDDDDDDDDDDDDDDPDPDPDPPPVVPPPPDDDDQLLLQLLCQCAPPPVCHVPLLVSQCVSVVLCLPPFFPDFDADPVRHGDQCRGRSRVSSVVSNVVSVVSCVDPNSVVSNVVSNVVCPDPVNLVVVVVVCVVVVDDPPSVVVSVVVCVVVVVDDDPPPPPDPPPPPPPVVVVVVVVVVVVVVPD

pLDDT: mean 80.31, std 19.36, range [40.66, 98.19]